Protein AF-H1A9M3-F1 (afdb_monomer)

Foldseek 3Di:
DDDDLLLVLLLVLQVVFKDFDPVCVVVSSVLVVVLVVCVVVVHDRPGIAGDPVPNVDDSVRSNVRSNVRSCVRRVVVVVVVVVVLVVLLVLLVVALVCLLVPDPVVLVPDDPVSNLSSLLSLLVRLQVVLCVVDVDDPLQGKDWDFDDDPPLVPATFTKIWHAPPDDCVSSCVSNDPSVVVLPAWDWDDDPGTIMTTRSSRGNDDPVNPPD

Solvent-accessible surface area (backbone atoms only — not comparable to full-atom values): 12022 Å² total; per-residue (Å²): 133,85,76,50,66,59,51,55,24,36,16,52,32,35,55,74,52,38,44,61,42,83,89,35,66,92,41,33,41,60,49,50,53,52,43,53,51,23,57,76,67,78,41,83,55,86,62,46,40,69,31,84,96,55,54,88,54,51,74,67,57,50,50,54,48,23,55,52,48,13,49,69,54,31,52,59,54,51,49,53,51,50,52,50,52,50,46,53,54,48,49,57,67,73,43,69,87,51,49,70,65,60,54,68,68,66,54,68,71,45,55,71,69,59,44,36,54,46,50,46,46,45,50,48,52,20,36,56,47,52,44,60,78,50,81,60,58,85,83,60,41,59,43,75,42,79,36,65,60,92,93,41,86,87,44,54,8,34,27,36,42,32,22,76,97,60,72,64,62,66,41,38,63,58,30,42,78,61,44,65,76,67,52,81,65,47,79,50,78,75,90,74,31,38,36,40,31,28,87,90,33,58,52,70,59,87,78,77,68,76,123

Radius of gyration: 26.32 Å; Cα contacts (8 Å, |Δi|>4): 245; chains: 1; bounding box: 55×30×75 Å

Sequence (211 aa):
MTTSLKQKAIGLAAAQVLKFNNEYKGTWYDGYLLLLECMQQDREPEHCAIRDDVEFWSWHEVVQFIDKEAENIWKPMENELADTKQLIVHDAASGLDKFCGIDVERFGELDKACQTIVLNKAVVLAVDKVNRDEPESEQTKFHVRSYSGRFMYGRTCLGIDVPPGKDLSAVASCMGNLFKFLGTPRQDQMGKGTIYYWPNIEQCESHDVAL

Secondary structure (DSSP, 8-state):
----HHHHHHHHHHHHHEEE-GGGTT-HHHHHHHHHHHHHTT---TTEEE-TTSTTS-HHHHHHHHHHHHHHHHHHHHHHHHHHHHHHHHHHHS-HHHHTT--HHHHHTS-HHHHHHHHHHHHHHHHHHHHHHS---GGG--EEEEE--TT-TT--EEEEEE-TT--THHHHHHHGGGHHHH-SPEEEE-SSSEEEEETTSPPPPTTS---

Mean predicted aligned error: 13.39 Å

pLDDT: mean 80.73, std 13.91, range [31.08, 95.69]

Structure (mmCIF, N/CA/C/O backbone):
data_AF-H1A9M3-F1
#
_entry.id   AF-H1A9M3-F1
#
loop_
_atom_site.group_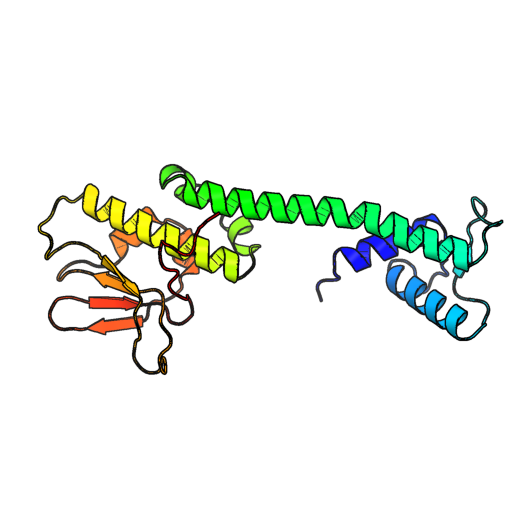PDB
_atom_site.id
_atom_site.type_symbol
_atom_site.label_atom_id
_atom_site.label_alt_id
_atom_site.label_comp_id
_atom_site.label_asym_id
_atom_site.label_entity_id
_atom_site.label_seq_id
_atom_site.pdbx_PDB_ins_code
_atom_site.Cartn_x
_atom_site.Cartn_y
_atom_site.Cartn_z
_atom_site.occupancy
_atom_site.B_iso_or_equiv
_atom_site.auth_seq_id
_atom_site.auth_comp_id
_atom_site.auth_asym_id
_atom_site.auth_atom_id
_atom_site.pdbx_PDB_model_num
ATOM 1 N N . MET A 1 1 ? -2.006 -13.006 12.150 1.00 31.95 1 MET A N 1
ATOM 2 C CA . MET A 1 1 ? -3.219 -12.165 12.170 1.00 31.95 1 MET A CA 1
ATOM 3 C C . MET A 1 1 ? -2.806 -10.801 12.688 1.00 31.95 1 MET A C 1
ATOM 5 O O . MET A 1 1 ? -2.453 -10.688 13.852 1.00 31.95 1 MET A O 1
ATOM 9 N N . THR A 1 2 ? -2.714 -9.803 11.818 1.00 40.25 2 THR A N 1
ATOM 10 C CA . THR A 1 2 ? -2.445 -8.417 12.210 1.00 40.25 2 THR A CA 1
ATOM 11 C C . THR A 1 2 ? -3.728 -7.837 12.802 1.00 40.25 2 THR A C 1
ATOM 13 O O . THR A 1 2 ? -4.671 -7.548 12.073 1.00 40.25 2 THR A O 1
ATOM 16 N N . THR A 1 3 ? -3.798 -7.726 14.130 1.00 58.28 3 THR A N 1
ATOM 17 C CA . THR A 1 3 ? -4.861 -6.978 14.818 1.00 58.28 3 THR A CA 1
ATOM 18 C C . THR A 1 3 ? -4.810 -5.525 14.357 1.00 58.28 3 THR A C 1
ATOM 20 O O . THR A 1 3 ? -3.736 -4.913 14.367 1.00 58.28 3 THR A O 1
ATOM 23 N N . SER A 1 4 ? -5.946 -4.984 13.912 1.00 82.56 4 SER A N 1
ATOM 24 C CA . SER A 1 4 ? -5.996 -3.625 13.371 1.00 82.56 4 SER A CA 1
ATOM 25 C C . SER A 1 4 ? -5.660 -2.601 14.460 1.00 82.56 4 SER A C 1
ATOM 27 O O . SER A 1 4 ? -5.906 -2.827 15.648 1.00 82.56 4 SER A O 1
ATOM 29 N N . LEU A 1 5 ? -5.090 -1.460 14.065 1.00 83.50 5 LEU A N 1
ATOM 30 C CA . LEU A 1 5 ? -4.762 -0.355 14.974 1.00 83.50 5 LEU A CA 1
ATOM 31 C C . LEU A 1 5 ? -5.968 0.041 15.844 1.00 83.50 5 LEU A C 1
ATOM 33 O O . LEU A 1 5 ? -5.839 0.220 17.054 1.00 83.50 5 LEU A O 1
ATOM 37 N N . LYS A 1 6 ? -7.159 0.055 15.234 1.00 88.81 6 LYS A N 1
ATOM 38 C CA . LYS A 1 6 ? -8.438 0.301 15.902 1.00 88.81 6 LYS A CA 1
ATOM 39 C C . LYS A 1 6 ? -8.731 -0.711 17.015 1.00 88.81 6 LYS A C 1
ATOM 41 O O . LYS A 1 6 ? -9.123 -0.307 18.102 1.00 88.81 6 LYS A O 1
ATOM 46 N N . GLN A 1 7 ? -8.510 -2.008 16.787 1.00 90.50 7 GLN A N 1
ATOM 47 C CA . GLN A 1 7 ? -8.737 -3.043 17.810 1.00 90.50 7 GLN A CA 1
ATOM 48 C C . GLN A 1 7 ? -7.822 -2.852 19.023 1.00 90.50 7 GLN A C 1
ATOM 50 O O . GLN A 1 7 ? -8.268 -2.963 20.163 1.00 90.50 7 GLN A O 1
ATOM 55 N N . LYS A 1 8 ? -6.550 -2.512 18.783 1.00 88.69 8 LYS A N 1
ATOM 56 C CA . LYS A 1 8 ? -5.597 -2.220 19.863 1.00 88.69 8 LYS A CA 1
ATOM 57 C C . LYS A 1 8 ? -5.995 -0.970 20.645 1.00 88.69 8 LYS A C 1
ATOM 59 O O . LYS A 1 8 ? -5.954 -1.000 21.870 1.00 88.69 8 LYS A O 1
ATOM 64 N N . ALA A 1 9 ? -6.416 0.091 19.956 1.00 90.19 9 ALA A N 1
ATOM 65 C CA . ALA A 1 9 ? -6.886 1.320 20.590 1.00 90.19 9 ALA A CA 1
ATOM 66 C C . ALA A 1 9 ? -8.130 1.088 21.459 1.00 90.19 9 ALA A C 1
ATOM 68 O O . ALA A 1 9 ? -8.152 1.526 22.604 1.00 90.19 9 ALA A O 1
ATOM 69 N N . ILE A 1 10 ? -9.112 0.325 20.962 1.00 93.94 10 ILE A N 1
ATOM 70 C CA . ILE A 1 10 ? -10.297 -0.066 21.742 1.00 93.94 10 ILE A CA 1
ATOM 71 C C . ILE A 1 10 ? -9.891 -0.882 22.970 1.00 93.94 10 ILE A C 1
ATOM 73 O O . ILE A 1 10 ? -10.331 -0.579 24.072 1.00 93.94 10 ILE A O 1
ATOM 77 N N . GLY A 1 11 ? -9.019 -1.883 22.813 1.00 92.50 11 GLY A N 1
ATOM 78 C CA . GLY A 1 11 ? -8.548 -2.684 23.944 1.00 92.50 11 GLY A CA 1
ATOM 79 C C . GLY A 1 11 ? -7.820 -1.852 25.007 1.00 92.50 11 GLY A C 1
ATOM 80 O O . GLY A 1 11 ? -8.018 -2.075 26.199 1.00 92.50 11 GLY A O 1
ATOM 81 N N . LEU A 1 12 ? -7.009 -0.875 24.592 1.00 90.75 12 LEU A N 1
ATOM 82 C CA . LEU A 1 12 ? -6.326 0.047 25.503 1.00 90.75 12 LEU A CA 1
ATOM 83 C C . LEU A 1 12 ? -7.310 0.969 26.227 1.00 90.75 12 LEU A C 1
ATOM 85 O O . LEU A 1 12 ? -7.220 1.085 27.445 1.00 90.75 12 LEU A O 1
ATOM 89 N N . ALA A 1 13 ? -8.250 1.583 25.506 1.00 93.06 13 ALA A N 1
ATOM 90 C CA . ALA A 1 13 ? -9.279 2.440 26.092 1.00 93.06 13 ALA A CA 1
ATOM 91 C C . ALA A 1 13 ? -10.170 1.655 27.070 1.00 93.06 13 ALA A C 1
ATOM 93 O O . ALA A 1 13 ? -10.400 2.095 28.193 1.00 93.06 13 ALA A O 1
ATOM 94 N N . ALA A 1 14 ? -10.575 0.435 26.705 1.00 93.12 14 ALA A N 1
ATOM 95 C CA . ALA A 1 14 ? -11.315 -0.467 27.582 1.00 93.12 14 ALA A CA 1
ATOM 96 C C . ALA A 1 14 ? -10.539 -0.777 28.869 1.00 93.12 14 ALA A C 1
ATOM 98 O O . ALA A 1 14 ? -11.092 -0.696 29.961 1.00 93.12 14 ALA A O 1
ATOM 99 N N . ALA A 1 15 ? -9.241 -1.070 28.771 1.00 90.81 15 ALA A N 1
ATOM 100 C CA . ALA A 1 15 ? -8.412 -1.366 29.935 1.00 90.81 15 ALA A CA 1
ATOM 101 C C . ALA A 1 15 ? -8.229 -0.179 30.897 1.00 90.81 15 ALA A C 1
ATOM 103 O O . ALA A 1 15 ? -7.852 -0.413 32.049 1.00 90.81 15 ALA A O 1
ATOM 104 N N . GLN A 1 16 ? -8.477 1.062 30.459 1.00 90.44 16 GLN A N 1
ATOM 105 C CA . GLN A 1 16 ? -8.398 2.251 31.315 1.00 90.44 16 GLN A CA 1
ATOM 106 C C . GLN A 1 16 ? -9.564 2.336 32.298 1.00 90.44 16 GLN A C 1
ATOM 108 O O . GLN A 1 16 ? -9.336 2.719 33.438 1.00 90.44 16 GLN A O 1
ATOM 113 N N . VAL A 1 17 ? -10.771 1.944 31.879 1.00 92.50 17 VAL A N 1
ATOM 114 C CA . VAL A 1 17 ? -12.014 2.123 32.656 1.00 92.50 17 VAL A CA 1
ATOM 115 C C . VAL A 1 17 ? -12.650 0.812 33.119 1.00 92.50 17 VAL A C 1
ATOM 117 O O . VAL A 1 17 ? -13.482 0.813 34.023 1.00 92.50 17 VAL A O 1
ATOM 120 N N . LEU A 1 18 ? -12.227 -0.324 32.556 1.00 92.44 18 LEU A N 1
ATOM 121 C CA . LEU A 1 18 ? -12.698 -1.654 32.935 1.00 92.44 18 LEU A CA 1
ATOM 122 C C . LEU A 1 18 ? -11.631 -2.446 33.692 1.00 92.44 18 LEU A C 1
ATOM 124 O O . LEU A 1 18 ? -10.422 -2.368 33.434 1.00 92.44 18 LEU A O 1
ATOM 128 N N . LYS A 1 19 ? -12.108 -3.263 34.625 1.00 92.56 19 LYS A N 1
ATOM 129 C CA . LYS A 1 19 ? -11.362 -4.286 35.347 1.00 92.56 19 LYS A CA 1
ATOM 130 C C . LYS A 1 19 ? -11.851 -5.652 34.884 1.00 92.56 19 LYS A C 1
ATOM 132 O O . LYS A 1 19 ? -12.865 -6.159 35.355 1.00 92.56 19 LYS A O 1
ATOM 137 N N . PHE A 1 20 ? -11.123 -6.233 33.941 1.00 91.25 20 PHE A N 1
ATOM 138 C CA . PHE A 1 20 ? -11.400 -7.571 33.429 1.00 91.25 20 PHE A CA 1
ATOM 139 C C . PHE A 1 20 ? -10.956 -8.664 34.406 1.00 91.25 20 PHE A C 1
ATOM 141 O O . PHE A 1 20 ? -9.990 -8.487 35.157 1.00 91.25 20 PHE A O 1
ATOM 148 N N . ASN A 1 21 ? -11.628 -9.814 34.356 1.00 90.75 21 ASN A N 1
ATOM 149 C CA . ASN A 1 21 ? -11.153 -11.031 35.005 1.00 90.75 21 ASN A CA 1
ATOM 150 C C . ASN A 1 21 ? -9.817 -11.515 34.374 1.00 90.75 21 ASN A C 1
ATOM 152 O O . ASN A 1 21 ? -9.334 -10.985 33.368 1.00 90.75 21 ASN A O 1
ATOM 156 N N . ASN A 1 22 ? -9.195 -12.540 34.963 1.00 86.44 22 ASN A N 1
ATOM 157 C CA . ASN A 1 22 ? -7.901 -13.04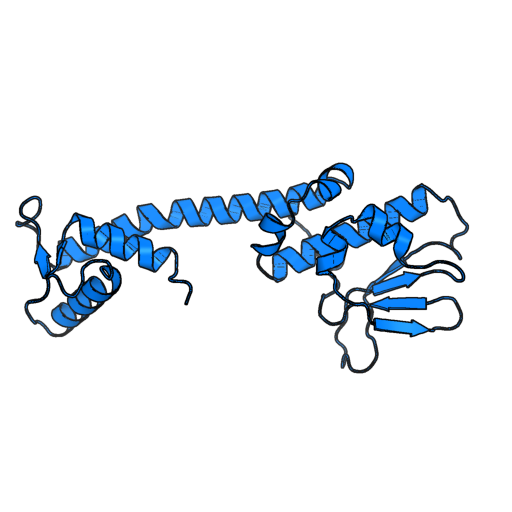3 34.481 1.00 86.44 22 ASN A CA 1
ATOM 158 C C . ASN A 1 22 ? -7.955 -13.667 33.073 1.00 86.44 22 ASN A C 1
ATOM 160 O O . ASN A 1 22 ? -6.909 -13.751 32.432 1.00 86.44 22 ASN A O 1
ATOM 164 N N . GLU A 1 23 ? -9.127 -14.089 32.593 1.00 84.81 23 GLU A N 1
ATOM 165 C CA . GLU A 1 23 ? -9.295 -14.734 31.282 1.00 84.81 23 GLU A CA 1
ATOM 166 C C . GLU A 1 23 ? -9.108 -13.744 30.128 1.00 84.81 23 GLU A C 1
ATOM 168 O O . GLU A 1 23 ? -8.578 -14.112 29.083 1.00 84.81 23 GLU A O 1
ATOM 173 N N . TYR A 1 24 ? -9.458 -12.471 30.342 1.00 82.69 24 TYR A N 1
ATOM 174 C CA . TYR A 1 24 ? -9.341 -11.411 29.331 1.00 82.69 24 TYR A CA 1
ATOM 175 C C . TYR A 1 24 ? -8.079 -10.546 29.487 1.00 82.69 24 TYR A C 1
ATOM 177 O O . TYR A 1 24 ? -7.946 -9.473 28.887 1.00 82.69 24 TYR A O 1
ATOM 185 N N . LYS A 1 25 ? -7.115 -10.982 30.307 1.00 75.62 25 LYS A N 1
ATOM 186 C CA . LYS A 1 25 ? -5.866 -10.245 30.521 1.00 75.62 25 LYS A CA 1
ATOM 187 C C . LYS A 1 25 ? -5.000 -10.286 29.257 1.00 75.62 25 LYS A C 1
ATOM 189 O O . LYS A 1 25 ? -4.450 -11.320 28.902 1.00 75.62 25 LYS A O 1
ATOM 194 N N . GLY A 1 26 ? -4.831 -9.131 28.613 1.00 73.75 26 GLY A N 1
ATOM 195 C CA . GLY A 1 26 ? -4.085 -9.011 27.351 1.00 73.75 26 GLY A CA 1
ATOM 196 C C . GLY A 1 26 ? -4.935 -9.246 26.096 1.00 73.75 26 GLY A C 1
ATOM 197 O O . GLY A 1 26 ? -4.440 -9.048 24.990 1.00 73.75 26 GLY A O 1
ATOM 198 N N . THR A 1 27 ? -6.216 -9.581 26.263 1.00 87.25 27 THR A N 1
ATOM 199 C CA . THR A 1 27 ? -7.239 -9.721 25.210 1.00 87.25 27 THR A CA 1
ATOM 200 C C . THR A 1 27 ? -8.412 -8.770 25.483 1.00 87.25 27 THR A C 1
ATOM 202 O O . THR A 1 27 ? -9.584 -9.101 25.332 1.00 87.25 27 THR A O 1
ATOM 205 N N . TRP A 1 28 ? -8.094 -7.537 25.893 1.00 92.00 28 TRP A N 1
ATOM 206 C CA . TRP A 1 28 ? -9.075 -6.537 26.336 1.00 92.00 28 TRP A CA 1
ATOM 207 C C . TRP A 1 28 ? -10.096 -6.141 25.265 1.00 92.00 28 TRP A C 1
ATOM 209 O O . TRP A 1 28 ? -11.224 -5.795 25.597 1.00 92.00 28 TRP A O 1
ATOM 219 N N . TYR A 1 29 ? -9.723 -6.217 23.984 1.00 92.69 29 TYR A N 1
ATOM 220 C CA . TYR A 1 29 ? -10.664 -6.007 22.883 1.00 92.69 29 TYR A CA 1
ATOM 221 C C . TYR A 1 29 ? -11.768 -7.073 22.865 1.00 92.69 29 TYR A C 1
ATOM 223 O O . TYR A 1 29 ? -12.939 -6.737 22.714 1.00 92.69 29 TYR A O 1
ATOM 231 N N . ASP A 1 30 ? -11.416 -8.340 23.085 1.00 92.00 30 ASP A N 1
ATOM 232 C CA . ASP A 1 30 ? -12.384 -9.441 23.105 1.00 92.00 30 ASP A CA 1
ATOM 233 C C . ASP A 1 30 ? -13.309 -9.324 24.325 1.00 92.00 30 ASP A C 1
ATOM 235 O O . ASP A 1 30 ? -14.517 -9.527 24.219 1.00 92.00 30 ASP A O 1
ATOM 239 N N . GLY A 1 31 ? -12.761 -8.898 25.470 1.00 92.38 31 GLY A N 1
ATOM 240 C CA . GLY A 1 31 ? -13.554 -8.588 26.661 1.00 92.38 31 GLY A CA 1
ATOM 241 C C . GLY A 1 31 ? -14.530 -7.426 26.440 1.00 92.38 31 GLY A C 1
ATOM 242 O O . GLY A 1 31 ? -15.667 -7.476 26.911 1.00 92.38 31 GLY A O 1
ATOM 243 N N . TYR A 1 32 ? -14.120 -6.398 25.691 1.00 94.38 32 TYR A N 1
ATOM 244 C CA . TYR A 1 32 ? -14.999 -5.297 25.294 1.00 94.38 32 TYR A CA 1
ATOM 245 C C . TYR A 1 32 ? -16.119 -5.754 24.347 1.00 94.38 32 TYR A C 1
ATOM 247 O O . TYR A 1 32 ? -17.268 -5.360 24.526 1.00 94.38 32 TYR A O 1
ATOM 255 N N . LEU A 1 33 ? -15.827 -6.625 23.376 1.00 94.62 33 LEU A N 1
ATOM 256 C CA . LEU A 1 33 ? -16.865 -7.186 22.503 1.00 94.62 33 LEU A CA 1
ATOM 257 C C . LEU A 1 33 ? -17.912 -7.977 23.292 1.00 94.62 33 LEU A C 1
ATOM 259 O O . LEU A 1 33 ? -19.105 -7.819 23.041 1.00 94.62 33 LEU A O 1
ATOM 263 N N . LEU A 1 34 ? -17.477 -8.773 24.271 1.00 94.25 34 LEU A N 1
ATOM 264 C CA . LEU A 1 34 ? -18.402 -9.508 25.129 1.00 94.25 34 LEU A CA 1
ATOM 265 C C . LEU A 1 34 ? -19.238 -8.567 26.011 1.00 94.25 34 LEU A C 1
ATOM 267 O O . LEU A 1 34 ? -20.414 -8.831 26.234 1.00 94.25 34 LEU A O 1
ATOM 271 N N . LEU A 1 35 ? -18.679 -7.437 26.463 1.00 94.50 35 LEU A N 1
ATOM 272 C CA . LEU A 1 35 ? -19.454 -6.402 27.159 1.00 94.50 35 LEU A CA 1
ATOM 273 C C . LEU A 1 35 ? -20.583 -5.860 26.268 1.00 94.50 35 LEU A C 1
ATOM 275 O O . LEU A 1 35 ? -21.726 -5.776 26.716 1.00 94.50 35 LEU A O 1
ATOM 279 N N . LEU A 1 36 ? -20.284 -5.528 25.008 1.00 94.94 36 LEU A N 1
ATOM 280 C CA . LEU A 1 36 ? -21.299 -5.064 24.058 1.00 94.94 36 LEU A CA 1
ATOM 281 C C . LEU A 1 36 ? -22.388 -6.120 23.830 1.00 94.94 36 LEU A C 1
ATOM 283 O O . LEU A 1 36 ? -23.565 -5.774 23.758 1.00 94.94 36 LEU A O 1
ATOM 287 N N . GLU A 1 37 ? -22.013 -7.398 23.748 1.00 95.69 37 GLU A N 1
ATOM 288 C CA . GLU A 1 37 ? -22.967 -8.502 23.627 1.00 95.69 37 GLU A CA 1
ATOM 289 C C . GLU A 1 37 ? -23.872 -8.617 24.865 1.00 95.69 37 GLU A C 1
ATOM 291 O O . GLU A 1 37 ? -25.091 -8.718 24.720 1.00 95.69 37 GLU A O 1
ATOM 296 N N . CYS A 1 38 ? -23.308 -8.543 26.076 1.00 93.69 38 CYS A N 1
ATOM 297 C CA . CYS A 1 38 ? -24.078 -8.533 27.322 1.00 93.69 38 CYS A CA 1
ATOM 298 C C . CYS A 1 38 ? -25.092 -7.382 27.343 1.00 93.69 38 CYS A C 1
ATOM 300 O O . CYS A 1 38 ? -26.269 -7.611 27.616 1.00 93.69 38 CYS A O 1
ATOM 302 N N . MET A 1 39 ? -24.663 -6.171 26.976 1.00 93.19 39 MET A N 1
ATOM 303 C CA . MET A 1 39 ? -25.536 -4.995 26.919 1.00 93.19 39 MET A CA 1
ATOM 304 C C . MET A 1 39 ? -26.650 -5.133 25.877 1.00 93.19 39 MET A C 1
ATOM 306 O O . MET A 1 39 ? -27.783 -4.759 26.150 1.00 93.19 39 MET A O 1
ATOM 310 N N . GLN A 1 40 ? -26.362 -5.698 24.701 1.00 93.50 40 GLN A N 1
ATOM 311 C CA . GLN A 1 40 ? -27.385 -5.967 23.681 1.00 93.50 40 GLN A CA 1
ATOM 312 C C . GLN A 1 40 ? -28.436 -6.984 24.143 1.00 93.50 40 GLN A C 1
ATOM 314 O O . GLN A 1 40 ? -29.558 -6.977 23.641 1.00 93.50 40 GLN A O 1
ATOM 319 N N . GLN A 1 41 ? -28.067 -7.874 25.065 1.00 94.44 41 GLN A N 1
ATOM 320 C CA . GLN A 1 41 ? -28.940 -8.907 25.623 1.00 94.44 41 GLN A CA 1
ATOM 321 C C . GLN A 1 41 ? -29.594 -8.492 26.954 1.00 94.44 41 GLN A C 1
ATOM 323 O O . GLN A 1 41 ? -30.213 -9.344 27.593 1.00 94.44 41 GLN A O 1
ATOM 328 N N . ASP A 1 42 ? -29.442 -7.232 27.385 1.00 91.12 42 ASP A N 1
ATOM 329 C CA . ASP A 1 42 ? -29.871 -6.726 28.699 1.00 91.12 42 ASP A CA 1
ATOM 330 C C . ASP A 1 42 ? -29.357 -7.587 29.875 1.00 91.12 42 ASP A C 1
ATOM 332 O O . ASP A 1 42 ? -30.049 -7.812 30.872 1.00 91.12 42 ASP A O 1
ATOM 336 N N . ARG A 1 43 ? -28.128 -8.107 29.754 1.00 92.06 43 ARG A N 1
ATOM 337 C CA . ARG A 1 43 ? -27.449 -8.903 30.785 1.00 92.06 43 ARG A CA 1
ATOM 338 C C . ARG A 1 43 ? -26.339 -8.109 31.449 1.00 92.06 43 ARG A C 1
ATOM 340 O O . ARG A 1 43 ? -25.618 -7.352 30.800 1.00 92.06 43 ARG A O 1
ATOM 347 N N . GLU A 1 44 ? -26.163 -8.345 32.742 1.00 88.69 44 GLU A N 1
ATOM 348 C CA . GLU A 1 44 ? -25.042 -7.789 33.489 1.00 88.69 44 GLU A CA 1
ATOM 349 C C . GLU A 1 44 ? -23.741 -8.530 33.119 1.00 88.69 44 GLU A C 1
ATOM 351 O O . GLU A 1 44 ? -23.732 -9.764 33.071 1.00 88.69 44 GLU A O 1
ATOM 356 N N . PRO A 1 45 ? -22.651 -7.814 32.794 1.00 90.31 45 PRO A N 1
ATOM 357 C CA . PRO A 1 45 ? -21.399 -8.433 32.373 1.00 90.31 45 PRO A CA 1
ATOM 358 C C . PRO A 1 45 ? -20.618 -8.975 33.580 1.00 90.31 45 PRO A C 1
ATOM 360 O O . PRO A 1 45 ? -20.074 -8.221 34.378 1.00 90.31 45 PRO A O 1
ATOM 363 N N . GLU A 1 46 ? -20.511 -10.298 33.704 1.00 91.38 46 GLU A N 1
ATOM 364 C CA . GLU A 1 46 ? -19.793 -10.948 34.817 1.00 91.38 46 GLU A CA 1
ATOM 365 C C . GLU A 1 46 ? -18.263 -10.958 34.632 1.00 91.38 46 GLU A C 1
ATOM 367 O O . GLU A 1 46 ? -17.497 -11.117 35.585 1.00 91.38 46 GLU A O 1
ATOM 372 N N . HIS A 1 47 ? -17.788 -10.802 33.393 1.00 91.31 47 HIS A N 1
ATOM 373 C CA . HIS A 1 47 ? -16.371 -10.904 33.026 1.00 91.31 47 HIS A CA 1
ATOM 374 C C . HIS A 1 47 ? -15.579 -9.607 33.234 1.00 91.31 47 HIS A C 1
ATOM 376 O O . HIS A 1 47 ? -14.344 -9.617 33.146 1.00 91.31 47 HIS A O 1
ATOM 382 N N . CYS A 1 48 ? -16.258 -8.493 33.508 1.00 91.88 48 CYS A N 1
ATOM 383 C CA . CYS A 1 48 ? -15.628 -7.209 33.781 1.00 91.88 48 CYS A CA 1
ATOM 384 C C . CYS A 1 48 ? -16.436 -6.363 34.764 1.00 91.88 48 CYS A C 1
ATOM 386 O O . CYS A 1 48 ? -17.658 -6.395 34.766 1.00 91.88 48 CYS A O 1
ATOM 388 N N . ALA A 1 49 ? -15.738 -5.537 35.536 1.00 92.06 49 ALA A N 1
ATOM 389 C CA . ALA A 1 49 ? -16.338 -4.498 36.364 1.00 92.06 49 ALA A CA 1
ATOM 390 C C . ALA A 1 49 ? -15.860 -3.114 35.914 1.00 92.06 49 ALA A C 1
ATOM 392 O O . ALA A 1 49 ? -14.747 -2.978 35.396 1.00 92.06 49 ALA A O 1
ATOM 393 N N . ILE A 1 50 ? -16.679 -2.089 36.138 1.00 91.62 50 ILE A N 1
ATOM 394 C CA . ILE A 1 50 ? -16.241 -0.694 36.040 1.00 91.62 50 ILE A CA 1
ATOM 395 C C . ILE A 1 50 ? -15.233 -0.450 37.166 1.00 91.62 50 ILE A C 1
ATOM 397 O O . ILE A 1 50 ? -15.408 -0.948 38.278 1.00 91.62 50 ILE A O 1
ATOM 401 N N . ARG A 1 51 ? -14.131 0.239 36.873 1.00 89.94 51 ARG A N 1
ATOM 402 C CA . ARG A 1 51 ? -13.124 0.543 37.894 1.00 89.94 51 ARG A CA 1
ATOM 403 C C . ARG A 1 51 ? -13.618 1.617 38.864 1.00 89.94 51 ARG A C 1
ATOM 405 O O . ARG A 1 51 ? -14.364 2.511 38.480 1.00 89.94 51 ARG A O 1
ATOM 412 N N . ASP A 1 52 ? -13.130 1.540 40.099 1.00 83.12 52 ASP A N 1
ATOM 413 C CA . ASP A 1 52 ? -13.519 2.388 41.234 1.00 83.12 52 ASP A CA 1
ATOM 414 C C . ASP A 1 52 ? -13.406 3.904 40.948 1.00 83.12 52 ASP A C 1
ATOM 416 O O . ASP A 1 52 ? -14.147 4.712 41.501 1.00 83.12 52 ASP A O 1
ATOM 420 N N . ASP A 1 53 ? -12.493 4.316 40.062 1.00 80.88 53 ASP A N 1
ATOM 421 C CA . ASP A 1 53 ? -12.291 5.711 39.652 1.00 80.88 53 ASP A CA 1
ATOM 422 C C . ASP A 1 53 ? -13.432 6.281 38.793 1.00 80.88 53 ASP A C 1
ATOM 424 O O . ASP A 1 53 ? -13.593 7.501 38.716 1.00 80.88 53 ASP A O 1
ATOM 428 N N . VAL A 1 54 ? -14.247 5.414 38.191 1.00 81.81 54 VAL A N 1
ATOM 429 C CA . VAL A 1 54 ? -15.392 5.765 37.337 1.00 81.81 54 VAL A CA 1
ATOM 430 C C . VAL A 1 54 ? -16.643 4.934 37.659 1.00 81.81 54 VAL A C 1
ATOM 432 O O . VAL A 1 54 ? -17.562 4.857 36.850 1.00 81.81 54 VAL A O 1
ATOM 435 N N . GLU A 1 55 ? -16.721 4.345 38.855 1.00 77.31 55 GLU A N 1
ATOM 436 C CA . GLU A 1 55 ? -17.772 3.395 39.277 1.00 77.31 55 GLU A CA 1
ATOM 437 C C . GLU A 1 55 ? -19.205 3.950 39.171 1.00 77.31 55 GLU A C 1
ATOM 439 O O . GLU A 1 55 ? -20.163 3.199 39.016 1.00 77.31 55 GLU A O 1
ATOM 444 N N . PHE A 1 56 ? -19.364 5.275 39.207 1.00 83.62 56 PHE A N 1
ATOM 445 C CA . PHE A 1 56 ? -20.665 5.941 39.084 1.00 83.62 56 PHE A CA 1
ATOM 446 C C . PHE A 1 56 ? -21.208 5.993 37.651 1.00 83.62 56 PHE A C 1
ATOM 448 O O . PHE A 1 56 ? -22.335 6.449 37.451 1.00 83.62 56 PHE A O 1
ATOM 455 N N . TRP A 1 57 ? -20.417 5.595 36.653 1.00 88.31 57 TRP A N 1
ATOM 456 C CA . TRP A 1 57 ? -20.844 5.590 35.259 1.00 88.31 57 TRP A CA 1
ATOM 457 C C . TRP A 1 57 ? -21.738 4.391 34.963 1.00 88.31 57 TRP 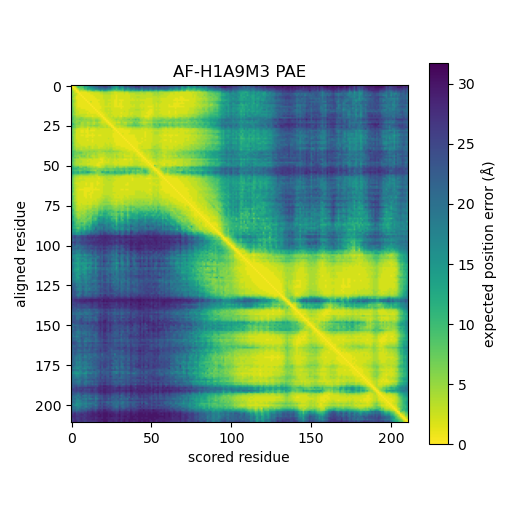A C 1
ATOM 459 O O . TRP A 1 57 ? -21.513 3.274 35.419 1.00 88.31 57 TRP A O 1
ATOM 469 N N . SER A 1 58 ? -22.747 4.61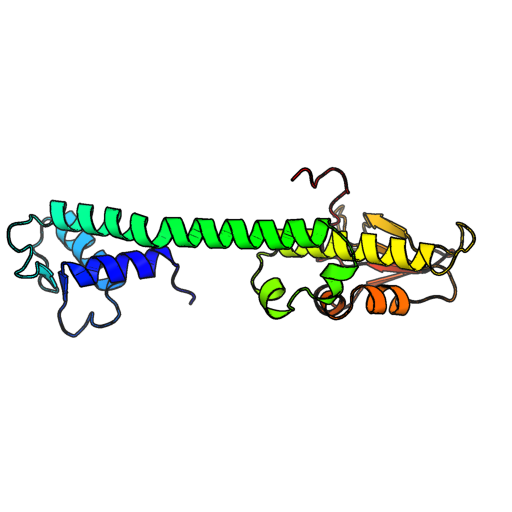3 34.131 1.00 91.62 58 SER A N 1
ATOM 470 C CA . SER A 1 58 ? -23.499 3.531 33.510 1.00 91.62 58 SER A CA 1
ATOM 471 C C . SER A 1 58 ? -22.648 2.800 32.467 1.00 91.62 58 SER A C 1
ATOM 473 O O . SER A 1 58 ? -21.741 3.370 31.857 1.00 91.62 58 SER A O 1
ATOM 475 N N . TRP A 1 59 ? -23.003 1.548 32.167 1.00 92.69 59 TRP A N 1
ATOM 476 C CA . TRP A 1 59 ? -22.366 0.785 31.0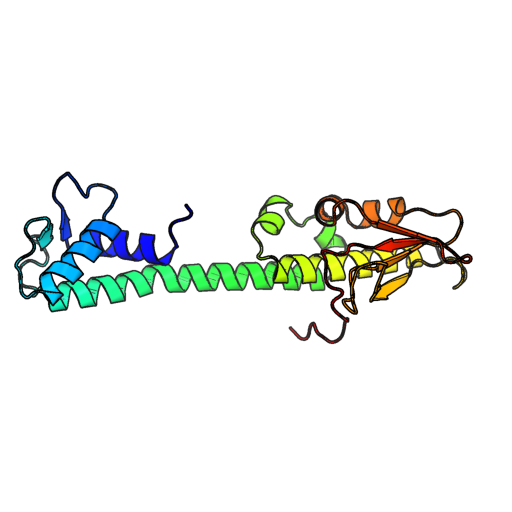85 1.00 92.69 59 TRP A CA 1
ATOM 477 C C . TRP A 1 59 ? -22.400 1.513 29.733 1.00 92.69 59 TRP A C 1
ATOM 479 O O . TRP A 1 59 ? -21.451 1.433 28.957 1.00 92.69 59 TRP A O 1
ATOM 489 N N . HIS A 1 60 ? -23.459 2.284 29.474 1.00 92.88 60 HIS A N 1
ATOM 490 C CA . HIS A 1 60 ? -23.575 3.106 28.271 1.00 92.88 60 HIS A CA 1
ATOM 491 C C . HIS A 1 60 ? -22.553 4.249 28.245 1.00 92.88 60 HIS A C 1
ATOM 493 O O . HIS A 1 60 ? -21.923 4.471 27.214 1.00 92.88 60 HIS A O 1
ATOM 499 N N . GLU A 1 61 ? -22.354 4.946 29.366 1.00 93.25 61 GLU A N 1
ATOM 500 C CA . GLU A 1 61 ? -21.342 6.006 29.481 1.00 93.25 61 GLU A CA 1
ATOM 501 C C . GLU A 1 61 ? -19.924 5.443 29.338 1.00 93.25 61 GLU A C 1
ATOM 503 O O . GLU A 1 61 ? -19.096 6.031 28.643 1.00 93.25 61 GLU A O 1
ATOM 508 N N . VAL A 1 62 ? -19.665 4.264 29.912 1.00 93.38 62 VAL A N 1
ATOM 509 C CA . VAL A 1 62 ? -18.385 3.558 29.763 1.00 93.38 62 VAL A CA 1
ATOM 510 C C . VAL A 1 62 ? -18.106 3.210 28.302 1.00 93.38 62 VAL A C 1
ATOM 512 O O . VAL A 1 62 ? -17.022 3.502 27.805 1.00 93.38 62 VAL A O 1
ATOM 515 N N . VAL A 1 63 ? -19.074 2.631 27.587 1.00 94.06 63 VAL A N 1
ATOM 516 C CA . VAL A 1 63 ? -18.926 2.301 26.159 1.00 94.06 63 VAL A CA 1
ATOM 517 C C . VAL A 1 63 ? -18.681 3.554 25.319 1.00 94.06 63 VAL A C 1
ATOM 519 O O . VAL A 1 63 ? -17.746 3.583 24.522 1.00 94.06 63 VAL A O 1
ATOM 522 N N . GLN A 1 64 ? -19.456 4.620 25.541 1.00 94.19 64 GLN A N 1
ATOM 523 C CA . GLN A 1 64 ? -19.266 5.890 24.832 1.00 94.19 64 GLN A CA 1
ATOM 524 C C . GLN A 1 64 ? -17.876 6.486 25.071 1.00 94.19 64 GLN A C 1
ATOM 526 O O . GLN A 1 64 ? -17.259 7.005 24.139 1.00 94.19 64 GLN A O 1
ATOM 531 N N . PHE A 1 65 ? -17.374 6.407 26.305 1.00 94.31 65 PHE A N 1
ATOM 532 C CA . PHE A 1 65 ? -16.019 6.830 26.631 1.00 94.31 65 PHE A CA 1
ATOM 533 C C . PHE A 1 65 ? -14.976 5.977 25.906 1.00 94.31 65 PHE A C 1
ATOM 535 O O . PHE A 1 65 ? -14.088 6.535 25.267 1.00 94.31 65 PHE A O 1
ATOM 542 N N . ILE A 1 66 ? -15.096 4.645 25.956 1.00 94.88 66 ILE A N 1
ATOM 543 C CA . ILE A 1 66 ? -14.155 3.724 25.304 1.00 94.88 66 ILE A CA 1
ATOM 544 C C . ILE A 1 66 ? -14.089 3.992 23.803 1.00 94.88 66 ILE A C 1
ATOM 546 O O . ILE A 1 66 ? -12.993 4.107 23.259 1.00 94.88 66 ILE A O 1
ATOM 550 N N . ASP A 1 67 ? -15.237 4.122 23.136 1.00 92.75 67 ASP A N 1
ATOM 551 C CA . ASP A 1 67 ? -15.285 4.388 21.698 1.00 92.75 67 ASP A CA 1
ATOM 552 C C . ASP A 1 67 ? -14.630 5.735 21.361 1.00 92.75 67 ASP A C 1
ATOM 554 O O . ASP A 1 67 ? -13.809 5.815 20.442 1.00 92.75 67 ASP A O 1
ATOM 558 N N . LYS A 1 68 ? -14.930 6.784 22.136 1.00 93.62 68 LYS A N 1
ATOM 559 C CA . LYS A 1 68 ? -14.355 8.120 21.939 1.00 93.62 68 LYS A CA 1
ATOM 560 C C . LYS A 1 68 ? -12.846 8.148 22.185 1.00 93.62 68 LYS A C 1
ATOM 562 O O . LYS A 1 68 ? -12.103 8.696 21.374 1.00 93.62 68 LYS A O 1
ATOM 567 N N . GLU A 1 69 ? -12.376 7.551 23.274 1.00 93.19 69 GLU A N 1
ATOM 568 C CA . GLU A 1 69 ? -10.947 7.491 23.584 1.00 93.19 69 GLU A CA 1
ATOM 569 C C . GLU A 1 69 ? -10.189 6.614 22.596 1.00 93.19 69 GLU A C 1
ATOM 571 O O . GLU A 1 69 ? -9.090 6.970 22.174 1.00 93.19 69 GLU A O 1
ATOM 576 N N . ALA A 1 70 ? -10.787 5.512 22.141 1.00 91.94 70 ALA A N 1
ATOM 577 C CA . ALA A 1 70 ? -10.206 4.722 21.072 1.00 91.94 70 ALA A CA 1
ATOM 578 C C . ALA A 1 70 ? -9.990 5.591 19.828 1.00 91.94 70 ALA A C 1
ATOM 580 O O . ALA A 1 70 ? -8.885 5.595 19.287 1.00 91.94 70 ALA A O 1
ATOM 581 N N . GLU A 1 71 ? -10.994 6.363 19.397 1.00 91.19 71 GLU A N 1
ATOM 582 C CA . GLU A 1 71 ? -10.848 7.312 18.287 1.00 91.19 71 GLU A CA 1
ATOM 583 C C . GLU A 1 71 ? -9.736 8.340 18.499 1.00 91.19 71 GLU A C 1
ATOM 585 O O . GLU A 1 71 ? -8.969 8.586 17.565 1.00 91.19 71 GLU A O 1
ATOM 590 N N . ASN A 1 72 ? -9.608 8.887 19.708 1.00 90.56 72 ASN A N 1
ATOM 591 C CA . ASN A 1 72 ? -8.531 9.816 20.058 1.00 90.56 72 ASN A CA 1
ATOM 592 C C . ASN A 1 72 ? -7.141 9.170 19.955 1.00 90.56 72 ASN A C 1
ATOM 594 O O . ASN A 1 72 ? -6.170 9.862 19.665 1.00 90.56 72 ASN A O 1
ATOM 598 N N . ILE A 1 73 ? -7.037 7.853 20.155 1.00 86.75 73 ILE A N 1
ATOM 599 C CA . ILE A 1 73 ? -5.780 7.105 20.047 1.00 86.75 73 ILE A CA 1
ATOM 600 C C . ILE A 1 73 ? -5.461 6.753 18.588 1.00 86.75 73 ILE A C 1
ATOM 602 O O . ILE A 1 73 ? -4.350 7.005 18.124 1.00 86.75 73 ILE A O 1
ATOM 606 N N . TRP A 1 74 ? -6.394 6.134 17.852 1.00 85.56 74 TRP A N 1
ATOM 607 C CA . TRP A 1 74 ? -6.059 5.555 16.542 1.00 85.56 74 TRP A CA 1
ATOM 608 C C . TRP A 1 74 ? -6.113 6.555 15.384 1.00 85.56 74 TRP A C 1
ATOM 610 O O . TRP A 1 74 ? -5.339 6.388 14.443 1.00 85.56 74 TRP A O 1
ATOM 620 N N . LYS A 1 75 ? -6.972 7.587 15.425 1.00 85.75 75 LYS A N 1
ATOM 621 C CA . LYS A 1 75 ? -7.088 8.554 14.314 1.00 85.75 75 LYS A CA 1
ATOM 622 C C . LYS A 1 75 ? -5.799 9.357 14.083 1.00 85.75 75 LYS A C 1
ATOM 624 O O . LYS A 1 75 ? -5.391 9.458 12.929 1.00 85.75 75 LYS A O 1
ATOM 629 N N . PRO A 1 76 ? -5.112 9.892 15.116 1.00 83.94 76 PRO A N 1
ATOM 630 C CA . PRO A 1 76 ? -3.848 10.598 14.903 1.00 83.94 76 PRO A CA 1
ATOM 631 C C . PRO A 1 76 ? -2.779 9.696 14.282 1.00 83.94 76 PRO A C 1
ATOM 633 O O . PRO A 1 76 ? -2.117 10.094 13.334 1.00 83.94 76 PRO A O 1
ATOM 636 N N . MET A 1 77 ? -2.671 8.455 14.758 1.00 78.00 77 MET A N 1
ATOM 637 C CA . MET A 1 77 ? -1.715 7.478 14.233 1.00 78.00 77 MET A CA 1
ATOM 638 C C . MET A 1 77 ? -2.022 7.067 12.783 1.00 78.00 77 MET A C 1
ATOM 640 O O . MET A 1 77 ? -1.102 6.833 12.003 1.00 78.00 77 MET A O 1
ATOM 644 N N . GLU A 1 78 ? -3.300 6.970 12.403 1.00 78.81 78 GLU A N 1
ATOM 645 C CA . GLU A 1 78 ? -3.691 6.722 11.011 1.00 78.81 78 GLU A CA 1
ATOM 646 C C . GLU A 1 78 ? -3.324 7.906 10.107 1.00 78.81 78 GLU A C 1
ATOM 648 O O . GLU A 1 78 ? -2.774 7.693 9.026 1.00 78.81 78 GLU A O 1
ATOM 653 N N . ASN A 1 79 ? -3.556 9.137 10.571 1.00 76.12 79 ASN A N 1
ATOM 654 C CA . ASN A 1 79 ? -3.176 10.347 9.845 1.00 76.12 79 ASN A CA 1
ATOM 655 C C . ASN A 1 79 ? -1.655 10.453 9.686 1.00 76.12 79 ASN A C 1
ATOM 657 O O . ASN A 1 79 ? -1.181 10.646 8.575 1.00 76.12 79 ASN A O 1
ATOM 661 N N . GLU A 1 80 ? -0.874 10.236 10.747 1.00 72.75 80 GLU A N 1
ATOM 662 C CA . GLU A 1 80 ? 0.594 10.238 10.670 1.00 72.75 80 GLU A CA 1
ATOM 663 C C . GLU A 1 80 ? 1.125 9.165 9.710 1.00 72.75 80 GLU A C 1
ATOM 665 O O . GLU A 1 80 ? 2.083 9.397 8.964 1.00 72.75 80 GLU A O 1
ATOM 670 N N . LEU A 1 81 ? 0.499 7.983 9.695 1.00 72.75 81 LEU A N 1
ATOM 671 C CA . LEU A 1 81 ? 0.836 6.927 8.746 1.00 72.75 81 LEU A CA 1
ATOM 672 C C . LEU A 1 81 ? 0.499 7.348 7.309 1.00 72.75 81 LEU A C 1
ATOM 674 O O . LEU A 1 81 ? 1.296 7.102 6.403 1.00 72.75 81 LEU A O 1
ATOM 678 N N . ALA A 1 82 ? -0.652 7.985 7.090 1.00 70.94 82 ALA A N 1
ATOM 679 C CA . ALA A 1 82 ? -1.049 8.510 5.788 1.00 70.94 82 ALA A CA 1
ATOM 680 C C . ALA A 1 82 ? -0.103 9.626 5.309 1.00 70.94 82 ALA A C 1
ATOM 682 O O . ALA A 1 82 ? 0.372 9.568 4.174 1.00 70.94 82 ALA A O 1
ATOM 683 N N . ASP A 1 83 ? 0.254 10.566 6.182 1.00 71.12 83 ASP A N 1
ATOM 684 C CA . ASP A 1 83 ? 1.194 11.654 5.904 1.00 71.12 83 ASP A CA 1
ATOM 685 C C . ASP A 1 83 ? 2.588 11.108 5.584 1.00 71.12 83 ASP A C 1
ATOM 687 O O . ASP A 1 83 ? 3.226 11.525 4.618 1.00 71.12 83 ASP A O 1
ATOM 691 N N . THR A 1 84 ? 3.049 10.101 6.332 1.00 66.00 84 THR A N 1
ATOM 692 C CA . THR A 1 84 ? 4.325 9.421 6.065 1.00 66.00 84 THR A CA 1
ATOM 693 C C . THR A 1 84 ? 4.309 8.727 4.703 1.00 66.00 84 THR A C 1
ATOM 695 O O . THR A 1 84 ? 5.279 8.822 3.949 1.00 66.00 84 THR A O 1
ATOM 698 N N . LYS A 1 85 ? 3.208 8.052 4.346 1.00 66.94 85 LYS A N 1
ATOM 699 C CA . LYS A 1 85 ? 3.046 7.444 3.017 1.00 66.94 85 LYS A CA 1
ATOM 700 C C . LYS A 1 85 ? 3.076 8.498 1.912 1.00 66.94 85 LYS A C 1
ATOM 702 O O . LYS A 1 85 ? 3.774 8.306 0.918 1.00 66.94 85 LYS A O 1
ATOM 707 N N . GLN A 1 86 ? 2.365 9.613 2.088 1.00 66.38 86 GLN A N 1
ATOM 708 C CA . GLN A 1 86 ? 2.368 10.721 1.132 1.00 66.38 86 GLN A CA 1
ATOM 709 C C . GLN A 1 86 ? 3.756 11.347 0.991 1.00 66.38 86 GLN A C 1
ATOM 711 O O . GLN A 1 86 ? 4.195 11.584 -0.131 1.00 66.38 86 GLN A O 1
ATOM 716 N N . LEU A 1 87 ? 4.481 11.537 2.095 1.00 66.56 87 LEU A N 1
ATOM 717 C CA . LEU A 1 87 ? 5.865 12.007 2.093 1.00 66.56 87 LEU A CA 1
ATOM 718 C C . LEU A 1 87 ? 6.778 11.071 1.301 1.00 66.56 87 LEU A C 1
ATOM 720 O O . LEU A 1 87 ? 7.538 11.552 0.471 1.00 66.56 87 LEU A O 1
ATOM 724 N N . ILE A 1 88 ? 6.668 9.750 1.475 1.00 64.56 88 ILE A N 1
ATOM 725 C CA . ILE A 1 88 ? 7.463 8.779 0.703 1.00 64.56 88 ILE A CA 1
ATOM 726 C C . ILE A 1 88 ? 7.135 8.866 -0.796 1.00 64.56 88 ILE A C 1
ATOM 728 O O . ILE A 1 88 ? 8.041 8.869 -1.631 1.00 64.56 88 ILE A O 1
ATOM 732 N N . VAL A 1 89 ? 5.853 8.980 -1.155 1.00 62.06 89 VAL A N 1
ATOM 733 C CA . VAL A 1 89 ? 5.419 9.131 -2.556 1.00 62.06 89 VAL A CA 1
ATOM 734 C C . VAL A 1 89 ? 5.880 10.469 -3.152 1.00 62.06 89 VAL A C 1
ATOM 736 O O . VAL A 1 89 ? 6.271 10.522 -4.321 1.00 62.06 89 VAL A O 1
ATOM 739 N N . HIS A 1 90 ? 5.857 11.546 -2.368 1.00 63.00 90 HIS A N 1
ATOM 740 C CA . HIS A 1 90 ? 6.312 12.873 -2.774 1.00 63.00 90 HIS A CA 1
ATOM 741 C C . HIS A 1 90 ? 7.841 12.950 -2.880 1.00 63.00 90 HIS A C 1
ATOM 743 O O . HIS A 1 90 ? 8.366 13.497 -3.848 1.00 63.00 90 HIS A O 1
ATOM 749 N N . ASP A 1 91 ? 8.584 12.359 -1.946 1.00 62.00 91 ASP A N 1
ATOM 750 C CA . ASP A 1 91 ? 10.042 12.282 -2.031 1.00 62.00 91 ASP A CA 1
ATOM 751 C C . ASP A 1 91 ? 10.471 11.461 -3.248 1.00 62.00 91 ASP A C 1
ATOM 753 O O . ASP A 1 91 ? 11.347 11.911 -3.991 1.00 62.00 91 ASP A O 1
ATOM 757 N N . ALA A 1 92 ? 9.765 10.362 -3.541 1.00 57.34 92 ALA A N 1
ATOM 758 C CA . ALA A 1 92 ? 9.876 9.650 -4.811 1.00 57.34 92 ALA A CA 1
ATOM 759 C C . ALA A 1 92 ? 9.469 10.520 -6.026 1.00 57.34 92 ALA A C 1
ATOM 761 O O . ALA A 1 92 ? 9.920 10.305 -7.140 1.00 57.34 92 ALA A O 1
ATOM 762 N N . ALA A 1 93 ? 8.646 11.555 -5.888 1.00 55.84 93 ALA A N 1
ATOM 763 C CA . ALA A 1 93 ? 8.394 12.477 -7.000 1.00 55.84 93 ALA A CA 1
ATOM 764 C C . ALA A 1 93 ? 9.549 13.477 -7.224 1.00 55.84 93 ALA A C 1
ATOM 766 O O . ALA A 1 93 ? 9.704 13.983 -8.332 1.00 55.84 93 ALA A O 1
ATOM 767 N N . SER A 1 94 ? 10.357 13.762 -6.195 1.00 54.62 94 SER A N 1
ATOM 768 C CA . SER A 1 94 ? 11.262 14.924 -6.165 1.00 54.62 94 SER A CA 1
ATOM 769 C C . SER A 1 94 ? 12.688 14.708 -6.711 1.00 54.62 94 SER A C 1
ATOM 771 O O . SER A 1 94 ? 13.452 15.670 -6.767 1.00 54.62 94 SER A O 1
ATOM 773 N N . GLY A 1 95 ? 13.049 13.500 -7.170 1.00 53.56 95 GLY A N 1
ATOM 774 C CA . GLY A 1 95 ? 14.274 13.258 -7.957 1.00 53.56 95 GLY A CA 1
ATOM 775 C C . GLY A 1 95 ? 15.148 12.074 -7.512 1.00 53.56 95 GLY A C 1
ATOM 776 O O . GLY A 1 95 ? 15.101 11.632 -6.366 1.00 53.56 95 GLY A O 1
ATOM 777 N N . LEU A 1 96 ? 15.971 11.566 -8.444 1.00 50.44 96 LEU A N 1
ATOM 778 C CA . LEU A 1 96 ? 16.797 10.345 -8.324 1.00 50.44 96 LEU A CA 1
ATOM 779 C C . LEU A 1 96 ? 17.751 10.297 -7.129 1.00 50.44 96 LEU A C 1
ATOM 781 O O . LEU A 1 96 ? 17.941 9.224 -6.562 1.00 50.44 96 LEU A O 1
ATOM 785 N N . ASP A 1 97 ? 18.338 11.426 -6.733 1.00 53.69 97 ASP A N 1
ATOM 786 C CA . ASP A 1 97 ? 19.352 11.442 -5.670 1.00 53.69 97 ASP A CA 1
ATOM 787 C C . ASP A 1 97 ? 18.770 11.040 -4.302 1.00 53.69 97 ASP A C 1
ATOM 789 O O . ASP A 1 97 ? 19.499 10.579 -3.426 1.00 53.69 97 ASP A O 1
ATOM 793 N N . LYS A 1 98 ? 17.440 11.124 -4.142 1.00 53.31 98 LYS A N 1
ATOM 794 C CA . LYS A 1 98 ? 16.707 10.619 -2.973 1.00 53.31 98 LYS A CA 1
ATOM 795 C C . LYS A 1 98 ? 16.223 9.170 -3.120 1.00 53.31 98 LYS A C 1
ATOM 797 O O . LYS A 1 98 ? 16.008 8.511 -2.107 1.00 53.31 98 LYS A O 1
ATOM 802 N N . PHE A 1 99 ? 16.086 8.639 -4.340 1.00 53.69 99 PHE A N 1
ATOM 803 C CA . PHE A 1 99 ? 15.637 7.254 -4.572 1.00 53.69 99 PHE A CA 1
ATOM 804 C C . PHE A 1 99 ? 16.650 6.215 -4.109 1.00 53.69 99 PHE A C 1
ATOM 806 O O . PHE A 1 99 ? 16.267 5.190 -3.548 1.00 53.69 99 PHE A O 1
ATOM 813 N N . CYS A 1 100 ? 17.941 6.503 -4.286 1.00 49.84 100 CYS A N 1
ATOM 814 C CA . CYS A 1 100 ? 19.027 5.662 -3.783 1.00 49.84 100 CYS A CA 1
ATOM 815 C C . CYS A 1 100 ? 19.025 5.538 -2.245 1.00 49.84 100 CYS A C 1
ATOM 817 O O . CYS A 1 100 ? 19.685 4.648 -1.714 1.00 49.84 100 CYS A O 1
ATOM 819 N N . GLY A 1 101 ? 18.294 6.417 -1.544 1.00 51.53 101 GLY A N 1
ATOM 820 C CA . GLY A 1 101 ? 18.137 6.437 -0.091 1.00 51.53 101 GLY A CA 1
ATOM 821 C C . GLY A 1 101 ? 16.754 6.016 0.415 1.00 51.53 101 GLY A C 1
ATOM 822 O O . GLY A 1 101 ? 16.524 6.114 1.619 1.00 51.53 101 GLY A O 1
ATOM 823 N N . ILE A 1 102 ? 15.833 5.561 -0.450 1.00 58.34 102 ILE A N 1
ATOM 824 C CA . ILE A 1 102 ? 14.570 4.987 0.034 1.00 58.34 102 ILE A CA 1
ATOM 825 C C . ILE A 1 102 ? 14.903 3.696 0.776 1.00 58.34 102 ILE A C 1
ATOM 827 O O . ILE A 1 102 ? 15.399 2.728 0.193 1.00 58.34 102 ILE A O 1
ATOM 831 N N . ASP A 1 103 ? 14.624 3.705 2.075 1.00 63.69 103 ASP A N 1
ATOM 832 C CA . ASP A 1 103 ? 14.763 2.538 2.925 1.00 63.69 103 ASP A CA 1
ATOM 833 C C . ASP A 1 103 ? 13.841 1.421 2.412 1.00 63.69 103 ASP A C 1
ATOM 835 O O . ASP A 1 103 ? 12.616 1.563 2.341 1.00 63.69 103 ASP A O 1
ATOM 839 N N . VAL A 1 104 ? 14.462 0.311 2.014 1.00 64.62 104 VAL A N 1
ATOM 840 C CA . VAL A 1 104 ? 13.818 -0.902 1.495 1.00 64.62 104 VAL A CA 1
ATOM 841 C C . VAL A 1 104 ? 12.776 -1.426 2.481 1.00 64.62 104 VAL A C 1
ATOM 843 O O . VAL A 1 104 ? 11.743 -1.939 2.050 1.00 64.62 104 VAL A O 1
ATOM 846 N N . GLU A 1 105 ? 13.020 -1.268 3.784 1.00 64.56 105 GLU A N 1
ATOM 847 C CA . GLU A 1 105 ? 12.086 -1.681 4.830 1.00 64.56 105 GLU A CA 1
ATOM 848 C C . GLU A 1 105 ? 10.811 -0.831 4.783 1.00 64.56 105 GLU A C 1
ATOM 850 O O . GLU A 1 105 ? 9.710 -1.373 4.682 1.00 64.56 105 GLU A O 1
ATOM 855 N N . ARG A 1 106 ? 10.949 0.498 4.701 1.00 68.00 106 ARG A N 1
ATOM 856 C CA . ARG A 1 106 ? 9.810 1.434 4.630 1.00 68.00 106 ARG A CA 1
ATOM 857 C C . ARG A 1 106 ? 9.024 1.306 3.325 1.00 68.00 106 ARG A C 1
ATOM 859 O O . ARG A 1 106 ? 7.808 1.473 3.325 1.00 68.00 106 ARG A O 1
ATOM 866 N N . PHE A 1 107 ? 9.685 0.978 2.212 1.00 76.00 107 PHE A N 1
ATOM 867 C CA . PHE A 1 107 ? 8.991 0.670 0.957 1.00 76.00 107 PHE A CA 1
ATOM 868 C C . PHE A 1 107 ? 8.141 -0.606 1.076 1.00 76.00 107 PHE A C 1
ATOM 870 O O . PHE A 1 107 ? 7.010 -0.650 0.585 1.00 76.00 107 PHE A O 1
ATOM 877 N N . GLY A 1 108 ? 8.663 -1.640 1.745 1.00 75.81 108 GLY A N 1
ATOM 878 C CA . GLY A 1 108 ? 7.957 -2.905 1.962 1.00 75.81 108 GLY A CA 1
ATOM 879 C C . GLY A 1 108 ? 6.661 -2.762 2.769 1.00 75.81 108 GLY A C 1
ATOM 880 O O . GLY A 1 108 ? 5.736 -3.547 2.567 1.00 75.81 108 GLY A O 1
ATOM 881 N N . GLU A 1 109 ? 6.572 -1.744 3.627 1.00 77.25 109 GLU A N 1
ATOM 882 C CA . GLU A 1 109 ? 5.393 -1.433 4.450 1.00 77.25 109 GLU A CA 1
ATOM 883 C C . GLU A 1 109 ? 4.289 -0.665 3.702 1.00 77.25 109 GLU A C 1
ATOM 885 O O . GLU A 1 109 ? 3.156 -0.572 4.185 1.00 77.25 109 GLU A O 1
ATOM 890 N N . LEU A 1 110 ? 4.590 -0.117 2.521 1.00 77.75 110 LEU A N 1
ATOM 891 C CA . LEU A 1 110 ? 3.595 0.551 1.686 1.00 77.75 110 LEU A CA 1
ATOM 892 C C . LEU A 1 110 ? 2.550 -0.448 1.169 1.00 77.75 110 LEU A C 1
ATOM 894 O O . LEU A 1 110 ? 2.835 -1.614 0.898 1.00 77.75 110 LEU A O 1
ATOM 898 N N . ASP A 1 111 ? 1.323 0.026 0.964 1.00 79.31 111 ASP A N 1
ATOM 899 C CA . ASP A 1 111 ? 0.328 -0.759 0.240 1.00 79.31 111 ASP A CA 1
ATOM 900 C C . ASP A 1 111 ? 0.690 -0.883 -1.250 1.00 79.31 111 ASP A C 1
ATOM 902 O O . ASP A 1 111 ? 1.465 -0.100 -1.809 1.00 79.31 111 ASP A O 1
ATOM 906 N N . LYS A 1 112 ? 0.113 -1.891 -1.914 1.00 82.19 112 LYS A N 1
ATOM 907 C CA . LYS A 1 112 ? 0.456 -2.242 -3.301 1.00 82.19 112 LYS A CA 1
ATOM 908 C C . LYS A 1 112 ? 0.236 -1.099 -4.294 1.00 82.19 112 LYS A C 1
ATOM 910 O O . LYS A 1 112 ? 0.967 -1.027 -5.282 1.00 82.19 112 LYS A O 1
ATOM 915 N N . ALA A 1 113 ? -0.750 -0.232 -4.060 1.00 81.31 113 ALA A N 1
ATOM 916 C CA . ALA A 1 113 ? -1.020 0.896 -4.947 1.00 81.31 113 ALA A CA 1
ATOM 917 C C . ALA A 1 113 ? 0.114 1.926 -4.850 1.00 81.31 113 ALA A C 1
ATOM 919 O O . ALA A 1 113 ? 0.719 2.272 -5.866 1.00 81.31 113 ALA A O 1
ATOM 920 N N . CYS A 1 114 ? 0.495 2.317 -3.630 1.00 78.00 114 CYS A N 1
ATOM 921 C CA . CYS A 1 114 ? 1.644 3.195 -3.403 1.00 78.00 114 CYS A CA 1
ATOM 922 C C . CYS A 1 114 ? 2.957 2.599 -3.935 1.00 78.00 114 CYS A C 1
ATOM 924 O O . CYS A 1 114 ? 3.714 3.299 -4.609 1.00 78.00 114 CYS A O 1
ATOM 926 N N . GLN A 1 115 ? 3.212 1.305 -3.703 1.00 84.06 115 GLN A N 1
ATOM 927 C CA . GLN A 1 115 ? 4.392 0.617 -4.248 1.00 84.06 115 GLN A CA 1
ATOM 928 C C . GLN A 1 115 ? 4.436 0.690 -5.778 1.00 84.06 115 GLN A C 1
ATOM 930 O O . GLN A 1 115 ? 5.481 0.993 -6.350 1.00 84.06 115 GLN A O 1
ATOM 935 N N . THR A 1 116 ? 3.300 0.464 -6.442 1.00 85.19 116 THR A N 1
ATOM 936 C CA . THR A 1 116 ? 3.192 0.517 -7.908 1.00 85.19 116 THR A CA 1
ATOM 937 C C . THR A 1 116 ? 3.525 1.910 -8.442 1.00 85.19 116 THR A C 1
ATOM 939 O O . THR A 1 116 ? 4.315 2.026 -9.381 1.00 85.19 116 THR A O 1
ATOM 942 N N . ILE A 1 117 ? 3.003 2.970 -7.815 1.00 83.12 117 ILE A N 1
ATOM 943 C CA . ILE A 1 117 ? 3.285 4.363 -8.203 1.00 83.12 117 ILE A CA 1
ATOM 944 C C . ILE A 1 117 ? 4.781 4.672 -8.068 1.00 83.12 117 ILE A C 1
ATOM 946 O O . ILE A 1 117 ? 5.398 5.202 -8.995 1.00 83.12 117 ILE A O 1
ATOM 950 N N . VAL A 1 118 ? 5.377 4.321 -6.925 1.00 82.38 118 VAL A N 1
ATOM 951 C CA . VAL A 1 118 ? 6.796 4.582 -6.651 1.00 82.38 118 VAL A CA 1
ATOM 952 C C . VAL A 1 118 ? 7.693 3.809 -7.622 1.00 82.38 118 VAL A C 1
ATOM 954 O O . VAL A 1 118 ? 8.637 4.390 -8.154 1.00 82.38 118 VAL A O 1
ATOM 957 N N . LEU A 1 119 ? 7.384 2.541 -7.920 1.00 87.12 119 LEU A N 1
ATOM 958 C CA . LEU A 1 119 ? 8.152 1.736 -8.877 1.00 87.12 119 LEU A CA 1
ATOM 959 C C . LEU A 1 119 ? 8.064 2.284 -10.304 1.00 87.12 119 LEU A C 1
ATOM 961 O O . LEU A 1 119 ? 9.094 2.387 -10.967 1.00 87.12 119 LEU A O 1
ATOM 965 N N . ASN A 1 120 ? 6.873 2.685 -10.761 1.00 87.62 120 ASN A N 1
ATOM 966 C CA . ASN A 1 120 ? 6.703 3.308 -12.077 1.00 87.62 120 ASN A CA 1
ATOM 967 C C . ASN A 1 120 ? 7.561 4.575 -12.200 1.00 87.62 120 ASN A C 1
ATOM 969 O O . ASN A 1 120 ? 8.328 4.713 -13.154 1.00 87.62 120 ASN A O 1
ATOM 973 N N . LYS A 1 121 ? 7.488 5.473 -11.209 1.00 83.62 121 LYS A N 1
ATOM 974 C CA . LYS A 1 121 ? 8.293 6.704 -11.194 1.00 83.62 121 LYS A CA 1
ATOM 975 C C . LYS A 1 121 ? 9.791 6.423 -11.151 1.00 83.62 121 LYS A C 1
ATOM 977 O O . LYS A 1 121 ? 10.542 7.039 -11.903 1.00 83.62 121 LYS A O 1
ATOM 982 N N . ALA A 1 122 ? 10.223 5.490 -10.302 1.00 84.81 122 ALA A N 1
ATOM 983 C CA . ALA A 1 122 ? 11.628 5.115 -10.178 1.00 84.81 122 ALA A CA 1
ATOM 984 C C . ALA A 1 122 ? 12.195 4.605 -11.511 1.00 84.81 122 ALA A C 1
ATOM 986 O O . ALA A 1 122 ? 13.301 4.984 -11.887 1.00 84.81 122 ALA A O 1
ATOM 987 N N . VAL A 1 123 ? 11.424 3.793 -12.243 1.00 88.94 123 VAL A N 1
ATOM 988 C CA . VAL A 1 123 ? 11.815 3.286 -13.565 1.00 88.94 123 VAL A CA 1
ATOM 989 C C . VAL A 1 123 ? 11.908 4.409 -14.596 1.00 88.94 123 VAL A C 1
ATOM 991 O O . VAL A 1 123 ? 12.908 4.476 -15.306 1.00 88.94 123 VAL A O 1
ATOM 994 N N . VAL A 1 124 ? 10.916 5.306 -14.662 1.00 87.56 124 VAL A N 1
ATOM 995 C CA . VAL A 1 124 ? 10.936 6.463 -15.580 1.00 87.56 124 VAL A CA 1
ATOM 996 C C . VAL A 1 124 ? 12.171 7.321 -15.340 1.00 87.56 124 VAL A C 1
ATOM 998 O O . VAL A 1 124 ? 12.941 7.567 -16.263 1.00 87.56 124 VAL A O 1
ATOM 1001 N N . LEU A 1 125 ? 12.411 7.703 -14.088 1.00 84.75 125 LEU A N 1
ATOM 1002 C CA . LEU A 1 125 ? 13.563 8.520 -13.733 1.00 84.75 125 LEU A CA 1
ATOM 1003 C C . LEU A 1 125 ? 14.880 7.798 -14.046 1.00 84.75 125 LEU A C 1
ATOM 1005 O O . LEU A 1 125 ? 15.770 8.391 -14.653 1.00 84.75 125 LEU A O 1
ATOM 1009 N N . ALA A 1 126 ? 15.008 6.518 -13.686 1.00 87.06 126 ALA A N 1
ATOM 1010 C CA . ALA A 1 126 ? 16.201 5.730 -13.988 1.00 87.06 126 ALA A CA 1
ATOM 1011 C C . ALA A 1 126 ? 16.484 5.662 -15.496 1.00 87.06 126 ALA A C 1
ATOM 1013 O O . ALA A 1 126 ? 17.622 5.879 -15.905 1.00 87.06 126 ALA A O 1
ATOM 1014 N N . VAL A 1 127 ? 15.462 5.425 -16.322 1.00 89.12 127 VAL A N 1
ATOM 1015 C CA . VAL A 1 127 ? 15.581 5.439 -17.787 1.00 89.12 127 VAL A CA 1
ATOM 1016 C C . VAL A 1 127 ? 16.003 6.818 -18.302 1.00 89.12 127 VAL A C 1
ATOM 1018 O O . VAL A 1 127 ? 16.939 6.907 -19.097 1.00 89.12 127 VAL A O 1
ATOM 1021 N N . ASP A 1 128 ? 15.386 7.895 -17.813 1.00 87.25 128 ASP A N 1
ATOM 1022 C CA . ASP A 1 128 ? 15.733 9.267 -18.202 1.00 87.25 128 ASP A CA 1
ATOM 1023 C C . ASP A 1 128 ? 17.176 9.632 -17.838 1.00 87.25 128 ASP A C 1
ATOM 1025 O O . ASP A 1 128 ? 17.838 10.367 -18.575 1.00 87.25 128 ASP A O 1
ATOM 1029 N N . LYS A 1 129 ? 17.680 9.129 -16.706 1.00 84.81 129 LYS A N 1
ATOM 1030 C CA . LYS A 1 129 ? 19.073 9.319 -16.292 1.00 84.81 129 LYS A CA 1
ATOM 1031 C C . LYS A 1 129 ? 20.033 8.548 -17.189 1.00 84.81 129 LYS A C 1
ATOM 1033 O O . LYS A 1 129 ? 20.958 9.155 -17.715 1.00 84.81 129 LYS A O 1
ATOM 1038 N N . VAL A 1 130 ? 19.781 7.258 -17.424 1.00 87.19 130 VAL A N 1
ATOM 1039 C CA . VAL A 1 130 ? 20.613 6.432 -18.318 1.00 87.19 130 VAL A CA 1
ATOM 1040 C C . VAL A 1 130 ? 20.707 7.067 -19.707 1.00 87.19 130 VAL A C 1
ATOM 1042 O O . VAL A 1 130 ? 21.800 7.241 -20.236 1.00 87.19 130 VAL A O 1
ATOM 1045 N N . ASN A 1 131 ? 19.576 7.504 -20.264 1.00 88.06 131 ASN A N 1
ATOM 1046 C CA . ASN A 1 131 ? 19.531 8.163 -21.571 1.00 88.06 131 ASN A CA 1
ATOM 1047 C C . ASN A 1 131 ? 20.228 9.537 -21.605 1.00 88.06 131 ASN A C 1
ATOM 1049 O O . ASN A 1 131 ? 20.567 10.024 -22.683 1.00 88.06 131 ASN A O 1
ATOM 1053 N N . ARG A 1 132 ? 20.378 10.204 -20.454 1.00 84.38 132 ARG A N 1
ATOM 1054 C CA . ARG A 1 132 ? 21.066 11.498 -20.333 1.00 84.38 132 ARG A CA 1
ATOM 1055 C C . ARG A 1 132 ? 22.575 11.323 -20.206 1.00 84.38 132 ARG A C 1
ATOM 1057 O O . ARG A 1 132 ? 23.314 12.088 -20.820 1.00 84.38 132 ARG A O 1
ATOM 1064 N N . ASP A 1 133 ? 23.000 10.346 -19.410 1.00 80.12 133 ASP A N 1
ATOM 1065 C CA . ASP A 1 133 ? 24.410 10.060 -19.135 1.00 80.12 133 ASP A CA 1
ATOM 1066 C C . ASP A 1 133 ? 25.098 9.411 -20.354 1.00 80.12 133 ASP A C 1
ATOM 1068 O O . ASP A 1 133 ? 26.285 9.639 -20.588 1.00 80.12 133 ASP A O 1
ATOM 1072 N N . GLU A 1 134 ? 24.341 8.686 -21.187 1.00 70.31 134 GLU A N 1
ATOM 1073 C CA . GLU A 1 134 ? 24.776 8.156 -22.484 1.00 70.31 134 GLU A CA 1
ATOM 1074 C C . GLU A 1 134 ? 24.001 8.833 -23.631 1.00 70.31 134 GLU A C 1
ATOM 1076 O O . GLU A 1 134 ? 22.991 8.296 -24.097 1.00 70.31 134 GLU A O 1
ATOM 1081 N N . PRO A 1 135 ? 24.428 10.026 -24.100 1.00 60.22 135 PRO A N 1
ATOM 1082 C CA . PRO A 1 135 ? 23.753 10.737 -25.178 1.00 60.22 135 PRO A CA 1
ATOM 1083 C C . PRO A 1 135 ? 23.933 9.979 -26.491 1.00 60.22 135 PRO A C 1
ATOM 1085 O O . PRO A 1 135 ? 24.908 10.131 -27.226 1.00 60.22 135 PRO A O 1
ATOM 1088 N N . GLU A 1 136 ? 22.952 9.144 -26.772 1.00 64.19 136 GLU A N 1
ATOM 1089 C CA . GLU A 1 136 ? 22.911 8.272 -27.92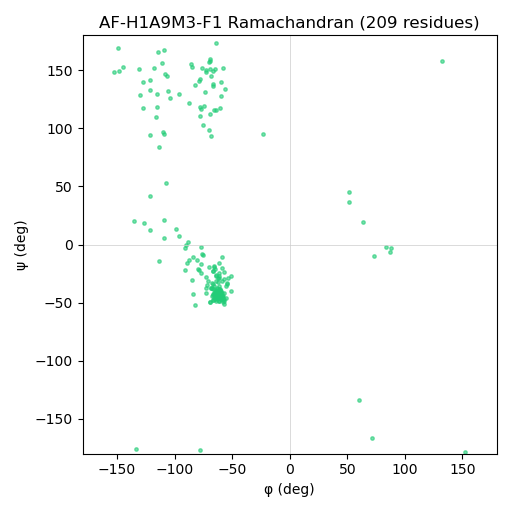1 1.00 64.19 136 GLU A CA 1
ATOM 1090 C C . GLU A 1 136 ? 21.775 8.660 -28.882 1.00 64.19 136 GLU A C 1
ATOM 1092 O O . GLU A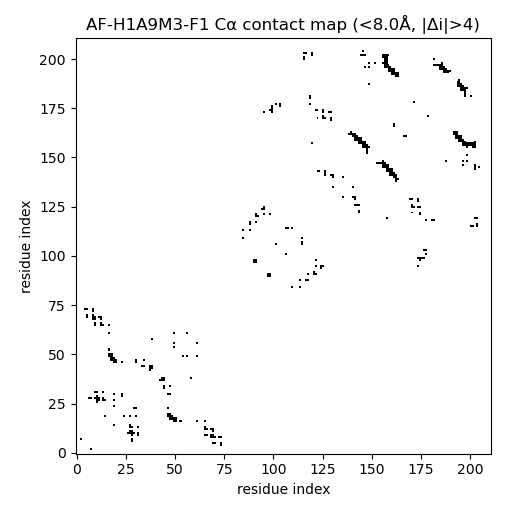 1 136 ? 20.886 9.457 -28.563 1.00 64.19 136 GLU A O 1
ATOM 1097 N N . SER A 1 137 ? 21.816 8.122 -30.105 1.00 67.50 137 SER A N 1
ATOM 1098 C CA . SER A 1 137 ? 20.744 8.320 -31.086 1.00 67.50 137 SER A CA 1
ATOM 1099 C C . SER A 1 137 ? 19.395 7.838 -30.531 1.00 67.50 137 SER A C 1
ATOM 1101 O O . SER A 1 137 ? 19.359 6.892 -29.752 1.00 67.50 137 SER A O 1
ATOM 1103 N N . GLU A 1 138 ? 18.269 8.414 -30.969 1.00 69.31 138 GLU A N 1
ATOM 1104 C CA . GLU A 1 138 ? 16.922 7.970 -30.544 1.00 69.31 138 GLU A CA 1
ATOM 1105 C C . GLU A 1 138 ? 16.693 6.455 -30.707 1.00 69.31 138 GLU A C 1
ATOM 1107 O O . GLU A 1 138 ? 15.926 5.855 -29.968 1.00 69.31 138 GLU A O 1
ATOM 1112 N N . GLN A 1 139 ? 17.386 5.811 -31.649 1.00 67.44 139 GLN A N 1
ATOM 1113 C CA . GLN A 1 139 ? 17.268 4.373 -31.914 1.00 67.44 139 GLN A CA 1
ATOM 1114 C C . GLN A 1 139 ? 17.967 3.489 -30.872 1.00 67.44 139 GLN A C 1
ATOM 1116 O O . GLN A 1 139 ? 17.806 2.270 -30.907 1.00 67.44 139 GLN A O 1
ATOM 1121 N N . THR A 1 140 ? 18.744 4.079 -29.966 1.00 76.88 140 THR A N 1
ATOM 1122 C CA . THR A 1 140 ? 19.512 3.359 -28.946 1.00 76.88 140 THR A CA 1
ATOM 1123 C C . THR A 1 140 ? 19.232 3.869 -27.527 1.00 76.88 140 THR A C 1
ATOM 1125 O O . THR A 1 140 ? 19.970 3.576 -26.588 1.00 76.88 140 THR A O 1
ATOM 1128 N N . LYS A 1 141 ? 18.109 4.577 -27.353 1.00 85.69 141 LYS A N 1
ATOM 1129 C CA . LYS A 1 141 ? 17.574 4.961 -26.046 1.00 85.69 141 LYS A CA 1
ATOM 1130 C C . LYS A 1 141 ? 16.716 3.856 -25.439 1.00 85.69 141 LYS A C 1
ATOM 1132 O O . LYS A 1 141 ? 16.099 3.051 -26.135 1.00 85.69 141 LYS A O 1
ATOM 1137 N N . PHE A 1 142 ? 16.667 3.849 -24.114 1.00 89.81 142 PHE A N 1
ATOM 1138 C CA . PHE A 1 142 ? 15.692 3.085 -23.349 1.00 89.81 142 PHE A CA 1
ATOM 1139 C C . PHE A 1 142 ? 14.351 3.824 -23.355 1.00 89.81 142 PHE A C 1
ATOM 1141 O O . PHE A 1 142 ? 14.326 5.047 -23.204 1.00 89.81 142 PHE A O 1
ATOM 1148 N N . HIS A 1 143 ? 13.234 3.104 -23.464 1.00 89.75 143 HIS A N 1
ATOM 1149 C CA . HIS A 1 143 ? 11.904 3.716 -23.387 1.00 89.75 143 HIS A CA 1
ATOM 1150 C C . HIS A 1 143 ? 11.009 2.985 -22.397 1.00 89.75 143 HIS A C 1
ATOM 1152 O O . HIS A 1 143 ? 10.836 1.772 -22.487 1.00 89.75 143 HIS A O 1
ATOM 1158 N N . VAL A 1 144 ? 10.397 3.731 -21.478 1.00 90.44 144 VAL A N 1
ATOM 1159 C CA . VAL A 1 144 ? 9.329 3.206 -20.621 1.00 90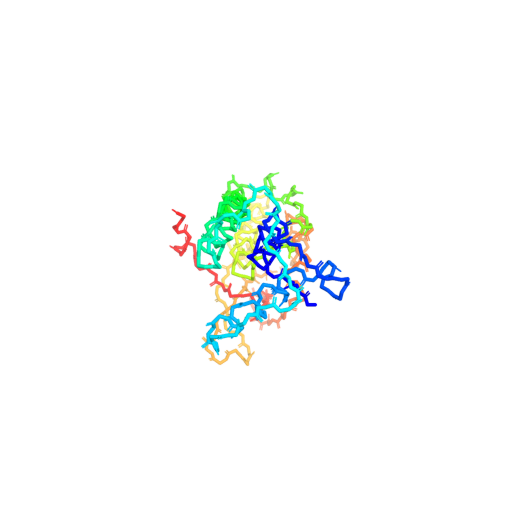.44 144 VAL A CA 1
ATOM 1160 C C . VAL A 1 144 ? 8.008 3.250 -21.379 1.00 90.44 144 VAL A C 1
ATOM 1162 O O . VAL A 1 144 ? 7.712 4.237 -22.054 1.00 90.44 144 VAL A O 1
ATOM 1165 N N . ARG A 1 145 ? 7.203 2.193 -21.274 1.00 87.50 145 ARG A N 1
ATOM 1166 C CA . ARG A 1 145 ? 5.928 2.092 -21.984 1.00 87.50 145 ARG A CA 1
ATOM 1167 C C . ARG A 1 145 ? 4.907 1.221 -21.279 1.00 87.50 145 ARG A C 1
ATOM 1169 O O . ARG A 1 145 ? 5.229 0.164 -20.752 1.00 87.50 145 ARG A O 1
ATOM 1176 N N . SER A 1 146 ? 3.647 1.593 -21.467 1.00 87.44 146 SER A N 1
ATOM 1177 C CA . SER A 1 146 ? 2.510 0.708 -21.235 1.00 87.44 146 SER A CA 1
ATOM 1178 C C . SER A 1 146 ? 2.568 -0.476 -22.208 1.00 87.44 146 SER A C 1
ATOM 1180 O O . SER A 1 146 ? 2.514 -0.292 -23.431 1.00 87.44 146 SER A O 1
ATOM 1182 N N . TYR A 1 147 ? 2.734 -1.694 -21.686 1.00 87.12 147 TYR A N 1
ATOM 1183 C CA . TYR A 1 147 ? 2.840 -2.906 -22.501 1.00 87.12 147 TYR A CA 1
ATOM 1184 C C . TYR A 1 147 ? 1.768 -3.940 -22.165 1.00 87.12 147 TYR A C 1
ATOM 1186 O O . TYR A 1 147 ? 1.565 -4.288 -21.004 1.00 87.12 147 TYR A O 1
ATOM 1194 N N . SER A 1 148 ? 1.119 -4.480 -23.199 1.00 84.56 148 SER A N 1
ATOM 1195 C CA . SER A 1 148 ? 0.236 -5.642 -23.088 1.00 84.56 148 SER A CA 1
ATOM 1196 C C . SER A 1 148 ? 0.908 -6.842 -23.746 1.00 84.56 148 SER A C 1
ATOM 1198 O O . SER A 1 148 ? 0.865 -7.022 -24.962 1.00 84.56 148 SER A O 1
ATOM 1200 N N . GLY A 1 149 ? 1.591 -7.637 -22.928 1.00 74.12 149 GLY A N 1
ATOM 1201 C CA . GLY A 1 149 ? 2.261 -8.856 -23.358 1.00 74.12 149 GLY A CA 1
ATOM 1202 C C . GLY A 1 149 ? 1.311 -10.037 -23.555 1.00 74.12 149 GLY A C 1
ATOM 1203 O O . GLY A 1 149 ? 0.090 -9.963 -23.381 1.00 74.12 149 GLY A O 1
ATOM 1204 N N . ARG A 1 150 ? 1.891 -11.195 -23.882 1.00 74.38 150 ARG A N 1
ATOM 1205 C CA . ARG A 1 150 ? 1.133 -12.444 -24.051 1.00 74.38 150 ARG A CA 1
ATOM 1206 C C . ARG A 1 150 ? 0.397 -12.815 -22.759 1.00 74.38 150 ARG A C 1
ATOM 1208 O O . ARG A 1 150 ? 0.956 -12.719 -21.667 1.00 74.38 150 ARG A O 1
ATOM 1215 N N . PHE A 1 151 ? -0.839 -13.295 -22.902 1.00 72.31 151 PHE A N 1
ATOM 1216 C CA . PHE A 1 151 ? -1.718 -13.712 -21.796 1.00 72.31 151 PHE A CA 1
ATOM 1217 C C . PHE A 1 151 ? -2.137 -12.594 -20.826 1.00 72.31 151 PHE A C 1
ATOM 1219 O O . PHE A 1 151 ? -2.564 -12.877 -19.707 1.00 72.31 151 PHE A O 1
ATOM 1226 N N . MET A 1 152 ? -2.044 -11.325 -21.233 1.00 77.12 152 MET A N 1
ATOM 1227 C CA . MET A 1 152 ? -2.513 -10.205 -20.409 1.00 77.12 152 MET A CA 1
ATOM 1228 C C . MET A 1 152 ? -3.997 -9.866 -20.606 1.00 77.12 152 MET A C 1
ATOM 1230 O O . MET A 1 152 ? -4.573 -9.189 -19.755 1.00 77.12 152 MET A O 1
ATOM 1234 N N . TYR A 1 153 ? -4.635 -10.399 -21.658 1.00 81.38 153 TYR A N 1
ATOM 1235 C CA . TYR A 1 153 ? -6.071 -10.249 -21.950 1.00 81.38 153 TYR A CA 1
ATOM 1236 C C . TYR A 1 153 ? -6.546 -8.784 -21.936 1.00 81.38 153 TYR A C 1
ATOM 1238 O O . TYR A 1 153 ? -7.566 -8.460 -21.339 1.00 81.38 153 TYR A O 1
ATOM 1246 N N . GLY A 1 154 ? -5.775 -7.889 -22.563 1.00 76.12 154 GLY A N 1
ATOM 1247 C CA . GLY A 1 154 ? -6.089 -6.458 -22.641 1.00 76.12 154 GLY A CA 1
ATOM 1248 C C . GLY A 1 154 ? -5.585 -5.619 -21.464 1.00 76.12 154 GLY A C 1
ATOM 1249 O O . GLY A 1 154 ? -5.652 -4.399 -21.537 1.00 76.12 154 GLY A O 1
ATOM 1250 N N . ARG A 1 155 ? -5.028 -6.234 -20.411 1.00 82.00 155 ARG A N 1
ATOM 1251 C CA . ARG A 1 155 ? -4.335 -5.495 -19.344 1.00 82.00 155 ARG A CA 1
ATOM 1252 C C . ARG A 1 155 ? -2.989 -4.972 -19.830 1.00 82.00 155 ARG A C 1
ATOM 1254 O O . ARG A 1 155 ? -2.323 -5.629 -20.637 1.00 82.00 155 ARG A O 1
ATOM 1261 N N . THR A 1 156 ? -2.577 -3.830 -19.303 1.00 87.25 156 THR A N 1
ATOM 1262 C CA . THR A 1 156 ? -1.269 -3.222 -19.549 1.00 87.25 156 THR A CA 1
ATOM 1263 C C . THR A 1 156 ? -0.409 -3.271 -18.294 1.00 87.25 156 THR A C 1
ATOM 1265 O O . THR A 1 156 ? -0.903 -3.428 -17.178 1.00 87.25 156 THR A O 1
ATOM 1268 N N . CYS A 1 157 ? 0.903 -3.217 -18.480 1.00 89.44 157 CYS A N 1
ATOM 1269 C CA . CYS A 1 157 ? 1.857 -3.289 -17.391 1.00 89.44 157 CYS A CA 1
ATOM 1270 C C . CYS A 1 157 ? 3.129 -2.502 -17.670 1.00 89.44 157 CYS A C 1
ATOM 1272 O O . CYS A 1 157 ? 3.411 -2.122 -18.809 1.00 89.44 157 CYS A O 1
ATOM 1274 N N . LEU A 1 158 ? 3.877 -2.383 -16.575 1.00 91.38 158 LEU A N 1
ATOM 1275 C CA . LEU A 1 158 ? 5.298 -2.138 -16.440 1.00 91.38 158 LEU A CA 1
ATOM 1276 C C . LEU A 1 158 ? 6.140 -2.540 -17.660 1.00 91.38 158 LEU A C 1
ATOM 1278 O O . LEU A 1 158 ? 6.487 -3.717 -17.683 1.00 91.38 158 LEU A O 1
ATOM 1282 N N . GLY A 1 159 ? 6.493 -1.681 -18.623 1.00 91.88 159 GLY A N 1
ATOM 1283 C CA . GLY A 1 159 ? 7.348 -2.074 -19.760 1.00 91.88 159 GLY A CA 1
ATOM 1284 C C . GLY A 1 159 ? 8.572 -1.180 -19.982 1.00 91.88 159 GLY A C 1
ATOM 1285 O O . GLY A 1 159 ? 8.468 0.040 -19.895 1.00 91.88 159 GLY A O 1
ATOM 1286 N N . ILE A 1 160 ? 9.721 -1.778 -20.320 1.00 92.31 160 ILE A N 1
ATOM 1287 C CA . ILE A 1 160 ? 10.934 -1.078 -20.775 1.00 92.31 160 ILE A CA 1
ATOM 1288 C C . ILE A 1 160 ? 11.409 -1.690 -22.094 1.00 92.31 160 ILE A C 1
ATOM 1290 O O . ILE A 1 160 ? 11.797 -2.861 -22.140 1.00 92.31 160 ILE A O 1
ATOM 1294 N N . ASP A 1 161 ? 11.424 -0.884 -23.151 1.00 90.81 161 ASP A N 1
ATOM 1295 C CA . ASP A 1 161 ? 12.110 -1.203 -24.398 1.00 90.81 161 ASP A CA 1
ATOM 1296 C C . ASP A 1 161 ? 13.614 -0.964 -24.211 1.00 90.81 161 ASP A C 1
ATOM 1298 O O . ASP A 1 161 ? 14.057 0.152 -23.927 1.00 90.81 161 ASP A O 1
ATOM 1302 N N . VAL A 1 162 ? 14.391 -2.036 -24.355 1.00 89.94 162 VAL A N 1
ATOM 1303 C CA . VAL A 1 162 ? 15.851 -2.051 -24.270 1.00 89.94 162 VAL A CA 1
ATOM 1304 C C . VAL A 1 162 ? 16.430 -2.160 -25.683 1.00 89.94 162 VAL A C 1
ATOM 1306 O O . VAL A 1 162 ? 16.071 -3.083 -26.434 1.00 89.94 162 VAL A O 1
ATOM 1309 N N . PRO A 1 163 ? 17.328 -1.241 -26.069 1.00 86.69 163 PRO A N 1
ATOM 1310 C CA . PRO A 1 163 ? 17.905 -1.220 -27.404 1.00 86.69 163 PRO A CA 1
ATOM 1311 C C . PRO A 1 163 ? 18.847 -2.417 -27.641 1.00 86.69 163 PRO A C 1
ATOM 1313 O O . PRO A 1 163 ? 19.359 -3.018 -26.690 1.00 86.69 163 PRO A O 1
ATOM 1316 N N . PRO A 1 164 ? 19.101 -2.794 -28.908 1.00 83.44 164 PRO A N 1
ATOM 1317 C CA . PRO A 1 164 ? 19.988 -3.906 -29.235 1.00 83.44 164 PRO A CA 1
ATOM 1318 C C . PRO A 1 164 ? 21.388 -3.739 -28.630 1.00 83.44 164 PRO A C 1
ATOM 1320 O O . PRO A 1 164 ? 21.997 -2.680 -28.742 1.00 83.44 164 PRO A O 1
ATOM 1323 N N . GLY A 1 165 ? 21.914 -4.804 -28.022 1.00 81.69 165 GLY A N 1
ATOM 1324 C CA . GLY A 1 165 ? 23.253 -4.806 -27.422 1.00 81.69 165 GLY A CA 1
ATOM 1325 C C . GLY A 1 165 ? 23.330 -4.236 -26.002 1.00 81.69 165 GLY A C 1
ATOM 1326 O O . GLY A 1 165 ? 24.406 -4.284 -25.414 1.00 81.69 165 GLY A O 1
ATOM 1327 N N . LYS A 1 166 ? 22.214 -3.757 -25.437 1.00 85.38 166 LYS A N 1
ATOM 1328 C CA . LYS A 1 166 ? 22.110 -3.345 -24.030 1.00 85.38 166 LYS A CA 1
ATOM 1329 C C . LYS A 1 166 ? 21.249 -4.318 -23.220 1.00 85.38 166 LYS A C 1
ATOM 1331 O O . LYS A 1 166 ? 20.544 -5.165 -23.770 1.00 85.38 166 LYS A O 1
ATOM 1336 N N . ASP A 1 167 ? 21.310 -4.179 -21.902 1.00 87.62 167 ASP A N 1
ATOM 1337 C CA . ASP A 1 167 ? 20.490 -4.905 -20.936 1.00 87.62 167 ASP A CA 1
ATOM 1338 C C . ASP A 1 167 ? 19.905 -3.942 -19.882 1.00 87.62 167 ASP A C 1
ATOM 1340 O O . ASP A 1 167 ? 20.072 -2.724 -19.954 1.00 87.62 167 ASP A O 1
ATOM 1344 N N . LEU A 1 168 ? 19.196 -4.484 -18.888 1.00 89.19 168 LEU A N 1
ATOM 1345 C CA . LEU A 1 168 ? 18.623 -3.691 -17.797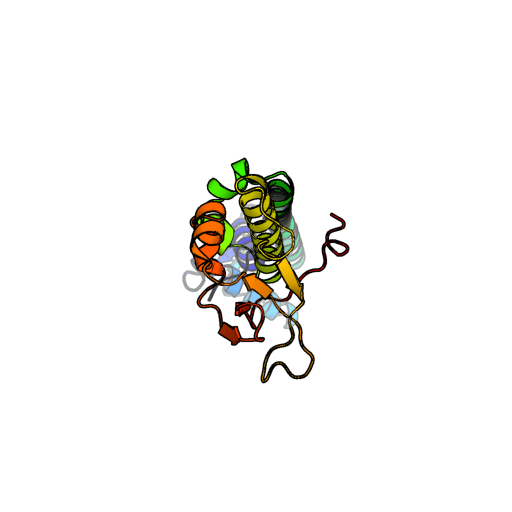 1.00 89.19 168 LEU A CA 1
ATOM 1346 C C . LEU A 1 168 ? 19.646 -3.255 -16.737 1.00 89.19 168 LEU A C 1
ATOM 1348 O O . LEU A 1 168 ? 19.256 -2.560 -15.800 1.00 89.19 168 LEU A O 1
ATOM 1352 N N . SER A 1 169 ? 20.922 -3.639 -16.832 1.00 88.31 169 SER A N 1
ATOM 1353 C CA . SER A 1 169 ? 21.906 -3.427 -15.763 1.00 88.31 169 SER A CA 1
ATOM 1354 C C . SER A 1 169 ? 22.110 -1.941 -15.456 1.00 88.31 169 SER A C 1
ATOM 1356 O O . SER A 1 169 ? 22.189 -1.565 -14.288 1.00 88.31 169 SER A O 1
ATOM 1358 N N . ALA A 1 170 ? 22.106 -1.079 -16.479 1.00 85.94 170 ALA A N 1
ATOM 1359 C CA . ALA A 1 170 ? 22.212 0.373 -16.306 1.00 85.94 170 ALA A CA 1
ATOM 1360 C C . ALA A 1 170 ? 21.009 0.962 -15.542 1.00 85.94 170 ALA A C 1
ATOM 1362 O O . ALA A 1 170 ? 21.175 1.749 -14.606 1.00 85.94 170 ALA A O 1
ATOM 1363 N N . VAL A 1 171 ? 19.793 0.520 -15.884 1.00 87.94 171 VAL A N 1
ATOM 1364 C CA . VAL A 1 171 ? 18.555 0.936 -15.206 1.00 87.94 171 VAL A CA 1
ATOM 1365 C C . VAL A 1 171 ? 18.525 0.401 -13.771 1.00 87.94 171 VAL A C 1
ATOM 1367 O O . VAL A 1 171 ? 18.246 1.152 -12.837 1.00 87.94 171 VAL A O 1
ATOM 1370 N N . ALA A 1 172 ? 18.885 -0.869 -13.571 1.00 87.12 172 ALA A N 1
ATOM 1371 C CA . ALA A 1 172 ? 18.969 -1.496 -12.255 1.00 87.12 172 ALA A CA 1
ATOM 1372 C C . ALA A 1 172 ? 19.979 -0.782 -11.347 1.00 87.12 172 ALA A C 1
ATOM 1374 O O . ALA A 1 172 ? 19.687 -0.534 -10.178 1.00 87.12 172 ALA A O 1
ATOM 1375 N N . SER A 1 173 ? 21.133 -0.388 -11.893 1.00 84.56 173 SER A N 1
ATOM 1376 C CA . SER A 1 173 ? 22.141 0.381 -11.163 1.00 84.56 173 SER A CA 1
ATOM 1377 C C . SER A 1 173 ? 21.620 1.754 -10.732 1.00 84.56 173 SER A C 1
ATOM 1379 O O . SER A 1 173 ? 21.938 2.197 -9.632 1.00 84.56 173 SER A O 1
ATOM 1381 N N . CYS A 1 174 ? 20.811 2.422 -11.561 1.00 83.25 174 CYS A N 1
ATOM 1382 C CA . CYS A 1 174 ? 20.208 3.710 -11.208 1.00 83.25 174 CYS A CA 1
ATOM 1383 C C . CYS A 1 174 ? 19.098 3.576 -10.156 1.00 83.25 174 CYS A C 1
ATOM 1385 O O . CYS A 1 174 ? 18.949 4.453 -9.312 1.00 83.25 174 CYS A O 1
ATOM 1387 N N . MET A 1 175 ? 18.327 2.486 -10.190 1.00 82.44 175 MET A N 1
ATOM 1388 C CA . MET A 1 175 ? 17.267 2.218 -9.210 1.00 82.44 175 MET A CA 1
ATOM 1389 C C . MET A 1 175 ? 17.791 1.674 -7.873 1.00 82.44 175 MET A C 1
ATOM 1391 O O . MET A 1 175 ? 17.092 1.740 -6.859 1.00 82.44 175 MET A O 1
ATOM 1395 N N . GLY A 1 176 ? 18.987 1.082 -7.860 1.00 82.38 176 GLY A N 1
ATOM 1396 C CA . GLY A 1 176 ? 19.569 0.469 -6.672 1.00 82.38 176 GLY A CA 1
ATOM 1397 C C . GLY A 1 176 ? 18.701 -0.665 -6.112 1.00 82.38 176 GLY A C 1
ATOM 1398 O O . GLY A 1 176 ? 18.222 -1.538 -6.838 1.00 82.38 176 GLY A O 1
ATOM 1399 N N . ASN A 1 177 ? 18.485 -0.670 -4.794 1.00 81.94 177 ASN A N 1
ATOM 1400 C CA . ASN A 1 177 ? 17.757 -1.752 -4.122 1.00 81.94 177 ASN A CA 1
ATOM 1401 C C . ASN A 1 177 ? 16.271 -1.844 -4.502 1.00 81.94 177 ASN A C 1
ATOM 1403 O O . ASN A 1 177 ? 15.699 -2.930 -4.388 1.00 81.94 177 ASN A O 1
ATOM 1407 N N . LEU A 1 178 ? 15.657 -0.759 -4.989 1.00 81.31 178 LEU A N 1
ATOM 1408 C CA . LEU A 1 178 ? 14.253 -0.770 -5.412 1.00 81.31 178 LEU A CA 1
ATOM 1409 C C . LEU A 1 178 ? 14.005 -1.702 -6.599 1.00 81.31 178 LEU A C 1
ATOM 1411 O O . LEU A 1 178 ? 12.915 -2.256 -6.727 1.00 81.31 178 LEU A O 1
ATOM 1415 N N . PHE A 1 179 ? 15.031 -1.952 -7.420 1.00 86.25 179 PHE A N 1
ATOM 1416 C CA . PHE A 1 179 ? 14.936 -2.877 -8.547 1.00 86.25 179 PHE A CA 1
ATOM 1417 C C . PHE A 1 179 ? 14.504 -4.289 -8.111 1.00 86.25 179 PHE A C 1
ATOM 1419 O O . PHE A 1 179 ? 13.805 -4.981 -8.845 1.00 86.25 179 PHE A O 1
ATOM 1426 N N . LYS A 1 180 ? 14.839 -4.705 -6.879 1.00 85.56 180 LYS A N 1
ATOM 1427 C CA . LYS A 1 180 ? 14.440 -6.013 -6.328 1.00 85.56 180 LYS A CA 1
ATOM 1428 C C . LYS A 1 180 ? 12.920 -6.161 -6.210 1.00 85.56 180 LYS A C 1
ATOM 1430 O O . LYS A 1 180 ? 12.413 -7.264 -6.391 1.00 85.56 180 LYS A O 1
ATOM 1435 N N . PHE A 1 181 ? 12.201 -5.069 -5.945 1.00 87.12 181 PHE A N 1
ATOM 1436 C CA . PHE A 1 181 ? 10.742 -5.081 -5.810 1.00 87.12 181 PHE A CA 1
ATOM 1437 C C . PHE A 1 181 ? 10.008 -5.156 -7.148 1.00 87.12 181 PHE A C 1
ATOM 1439 O O . PHE A 1 181 ? 8.844 -5.550 -7.165 1.00 87.12 181 PHE A O 1
ATOM 1446 N N . LEU A 1 182 ? 10.679 -4.858 -8.269 1.00 87.38 182 LEU A N 1
ATOM 1447 C CA . LEU A 1 182 ? 10.120 -5.161 -9.587 1.00 87.38 182 LEU A CA 1
ATOM 1448 C C . LEU A 1 182 ? 9.970 -6.680 -9.782 1.00 87.38 182 LEU A C 1
ATOM 1450 O O . LEU A 1 182 ? 9.044 -7.147 -10.440 1.00 87.38 182 LEU A O 1
ATOM 1454 N N . GLY A 1 183 ? 10.861 -7.468 -9.173 1.00 87.75 183 GLY A N 1
ATOM 1455 C CA . GLY A 1 183 ? 10.932 -8.911 -9.373 1.00 87.75 183 GLY A CA 1
ATOM 1456 C C . GLY A 1 183 ? 11.471 -9.278 -10.758 1.00 87.75 183 GLY A C 1
ATOM 1457 O O . GLY A 1 183 ? 12.045 -8.456 -11.474 1.00 87.75 183 GLY A O 1
ATOM 1458 N N . THR A 1 184 ? 11.312 -10.543 -11.146 1.00 88.25 184 THR A N 1
ATOM 1459 C CA . THR A 1 184 ? 11.849 -11.049 -12.417 1.00 88.25 184 THR A CA 1
ATOM 1460 C C . THR A 1 184 ? 11.016 -10.551 -13.606 1.00 88.25 184 THR A C 1
ATOM 1462 O O . THR A 1 184 ? 9.828 -10.886 -13.682 1.00 88.25 184 THR A O 1
ATOM 1465 N N . PRO A 1 185 ? 11.605 -9.796 -14.555 1.00 91.06 185 PRO A N 1
ATOM 1466 C CA . PRO A 1 185 ? 10.891 -9.375 -15.753 1.00 91.06 185 PRO A CA 1
ATOM 1467 C C . PRO A 1 185 ? 10.609 -10.561 -16.673 1.00 91.06 185 PRO A C 1
ATOM 1469 O O . PRO A 1 185 ? 11.384 -11.516 -16.761 1.00 91.06 185 PRO A O 1
ATOM 1472 N N . ARG A 1 186 ? 9.517 -10.465 -17.428 1.00 90.50 186 ARG A N 1
ATOM 1473 C CA . ARG A 1 186 ? 9.326 -11.244 -18.652 1.00 90.50 186 ARG A CA 1
ATOM 1474 C C . ARG A 1 186 ? 9.972 -10.514 -19.819 1.00 90.50 186 ARG A C 1
ATOM 1476 O O . ARG A 1 186 ? 10.108 -9.297 -19.786 1.00 90.50 186 ARG A O 1
ATOM 1483 N N . GLN A 1 187 ? 10.333 -11.264 -20.851 1.00 90.31 187 GLN A N 1
ATOM 1484 C CA . GLN A 1 187 ? 10.979 -10.730 -22.041 1.00 90.31 187 GLN A CA 1
ATOM 1485 C C . GLN A 1 187 ? 10.142 -11.031 -23.287 1.00 90.31 187 GLN A C 1
ATOM 1487 O O . GLN A 1 187 ? 9.574 -12.119 -23.402 1.00 90.31 187 GLN A O 1
ATOM 1492 N N . ASP A 1 188 ? 10.085 -10.084 -24.218 1.00 86.25 188 ASP A N 1
ATOM 1493 C CA . ASP A 1 188 ? 9.629 -10.305 -25.593 1.00 86.25 188 ASP A CA 1
ATOM 1494 C C . ASP A 1 188 ? 10.648 -9.708 -26.579 1.00 86.25 188 ASP A C 1
ATOM 1496 O O . ASP A 1 188 ? 11.360 -8.753 -26.255 1.00 86.25 188 ASP A O 1
ATOM 1500 N N . GLN A 1 189 ? 10.751 -10.278 -27.778 1.00 80.75 189 GLN A N 1
ATOM 1501 C CA . GLN A 1 189 ? 11.657 -9.787 -28.822 1.00 80.75 189 GLN A CA 1
ATOM 1502 C C . GLN A 1 189 ? 10.846 -9.287 -30.012 1.00 80.75 189 GLN A C 1
ATOM 1504 O O . GLN A 1 189 ? 10.148 -10.061 -30.663 1.00 80.75 189 GLN A O 1
ATOM 1509 N N . MET A 1 190 ? 10.974 -7.996 -30.332 1.00 67.19 190 MET A N 1
ATOM 1510 C CA . MET A 1 190 ? 10.208 -7.361 -31.416 1.00 67.19 190 MET A CA 1
ATOM 1511 C C . MET A 1 190 ? 11.060 -6.998 -32.645 1.00 67.19 190 MET A C 1
ATOM 1513 O O . MET A 1 190 ? 10.702 -6.115 -33.420 1.00 67.19 190 MET A O 1
ATOM 1517 N N . GLY A 1 191 ? 12.222 -7.631 -32.828 1.00 65.44 191 GLY A N 1
ATOM 1518 C CA . GLY A 1 191 ? 13.079 -7.447 -34.012 1.00 65.44 191 GLY A CA 1
ATOM 1519 C C . GLY A 1 191 ? 13.842 -6.113 -34.102 1.00 65.44 191 GLY A C 1
ATOM 1520 O O . GLY A 1 191 ? 14.737 -5.998 -34.932 1.00 65.44 191 GLY A O 1
ATOM 1521 N N . LYS A 1 192 ? 13.543 -5.126 -33.244 1.00 65.75 192 LYS A N 1
ATOM 1522 C CA . LYS A 1 192 ? 14.269 -3.839 -33.121 1.00 65.75 192 LYS A CA 1
ATOM 1523 C C . LYS A 1 192 ? 14.837 -3.576 -31.721 1.00 65.75 192 LYS A C 1
ATOM 1525 O O . LYS A 1 192 ? 15.237 -2.463 -31.411 1.00 65.75 192 LYS A O 1
ATOM 1530 N N . GLY A 1 193 ? 14.848 -4.596 -30.875 1.00 76.06 193 GLY A N 1
ATOM 1531 C CA . GLY A 1 193 ? 15.192 -4.486 -29.466 1.00 76.06 193 GLY A CA 1
ATOM 1532 C C . GLY A 1 193 ? 14.482 -5.563 -28.660 1.00 76.06 193 GLY A C 1
ATOM 1533 O O . GLY A 1 193 ? 13.758 -6.408 -29.208 1.00 76.06 193 GLY A O 1
ATOM 1534 N N . THR A 1 194 ? 14.708 -5.515 -27.358 1.00 88.88 194 THR A N 1
ATOM 1535 C CA . THR A 1 194 ? 14.118 -6.429 -26.389 1.00 88.88 194 THR A CA 1
ATOM 1536 C C . THR A 1 194 ? 13.217 -5.638 -25.462 1.00 88.88 194 THR A C 1
ATOM 1538 O O . THR A 1 194 ? 13.670 -4.663 -24.878 1.00 88.88 194 THR A O 1
ATOM 1541 N N . ILE A 1 195 ? 11.975 -6.073 -25.270 1.00 89.88 195 ILE A N 1
ATOM 1542 C CA . ILE A 1 195 ? 11.129 -5.502 -24.224 1.00 89.88 195 ILE A CA 1
ATOM 1543 C C . ILE A 1 195 ? 11.204 -6.366 -22.973 1.00 89.88 195 ILE A C 1
ATOM 1545 O O . ILE A 1 195 ? 11.012 -7.583 -23.031 1.00 89.88 195 ILE A O 1
ATOM 1549 N N . TYR A 1 196 ? 11.458 -5.723 -21.840 1.00 91.94 196 TYR A N 1
ATOM 1550 C CA . TYR A 1 196 ? 11.318 -6.316 -20.518 1.00 91.94 196 TYR A CA 1
ATOM 1551 C C . TYR A 1 196 ? 10.069 -5.757 -19.851 1.00 91.94 196 TYR A C 1
ATOM 1553 O O . TYR A 1 196 ? 9.855 -4.548 -19.860 1.00 91.94 196 TYR A O 1
ATOM 1561 N N . TYR A 1 197 ? 9.231 -6.625 -19.290 1.00 91.56 197 TYR A N 1
ATOM 1562 C CA . TYR A 1 197 ? 7.959 -6.204 -18.714 1.00 91.56 197 TYR A CA 1
ATOM 1563 C C . TYR A 1 197 ? 7.555 -6.990 -17.466 1.00 91.56 197 TYR A C 1
ATOM 1565 O O . TYR A 1 197 ? 7.912 -8.159 -17.300 1.00 91.56 197 TYR A O 1
ATOM 1573 N N . TRP A 1 198 ? 6.765 -6.355 -16.599 1.00 92.06 198 TRP A N 1
ATOM 1574 C CA . TRP A 1 198 ? 6.344 -6.887 -15.300 1.00 92.06 198 TRP A CA 1
ATOM 1575 C C . TRP A 1 198 ? 4.818 -6.967 -15.194 1.00 92.06 198 TRP A C 1
ATOM 1577 O O . TRP A 1 198 ? 4.188 -6.008 -14.762 1.00 92.06 198 TRP A O 1
ATOM 1587 N N . PRO A 1 199 ? 4.196 -8.123 -15.499 1.00 87.75 199 PRO A N 1
ATOM 1588 C CA . PRO A 1 199 ? 2.733 -8.255 -15.556 1.00 87.75 199 PRO A CA 1
ATOM 1589 C C . PRO A 1 199 ? 1.979 -7.925 -14.262 1.00 87.75 199 PRO A C 1
ATOM 1591 O O . PRO A 1 199 ? 0.773 -7.711 -14.303 1.00 87.75 199 PRO A O 1
ATOM 1594 N N . ASN A 1 200 ? 2.672 -7.949 -13.120 1.00 86.44 200 ASN A N 1
ATOM 1595 C CA . ASN A 1 200 ? 2.094 -7.677 -11.803 1.00 86.44 200 ASN A CA 1
ATOM 1596 C C . ASN A 1 200 ? 2.182 -6.198 -11.400 1.00 86.44 200 ASN A C 1
ATOM 1598 O O . ASN A 1 200 ? 1.718 -5.849 -10.319 1.00 86.44 200 ASN A O 1
ATOM 1602 N N . ILE A 1 201 ? 2.803 -5.360 -12.230 1.00 87.25 201 ILE A N 1
ATOM 1603 C CA . ILE A 1 201 ? 2.975 -3.931 -11.990 1.00 87.25 201 ILE A CA 1
ATOM 1604 C C . ILE A 1 201 ? 2.198 -3.219 -13.079 1.00 87.25 201 ILE A C 1
ATOM 1606 O O . ILE A 1 201 ? 2.564 -3.274 -14.250 1.00 87.25 201 ILE A O 1
ATOM 1610 N N . GLU A 1 202 ? 1.098 -2.586 -12.703 1.00 86.12 202 GLU A N 1
ATOM 1611 C CA . GLU A 1 202 ? 0.315 -1.786 -13.634 1.00 86.12 202 GLU A CA 1
ATOM 1612 C C . GLU A 1 202 ? 1.130 -0.563 -14.070 1.00 86.12 202 GLU A C 1
ATOM 1614 O O . GLU A 1 202 ? 1.846 0.031 -13.259 1.00 86.12 202 GLU A O 1
ATOM 1619 N N . GLN A 1 203 ? 1.080 -0.217 -15.359 1.00 78.94 203 GLN A N 1
ATOM 1620 C CA . GLN A 1 203 ? 1.730 1.001 -15.836 1.00 78.94 203 GLN A CA 1
ATOM 1621 C C . GLN A 1 203 ? 0.849 2.188 -15.444 1.00 78.94 203 GLN A C 1
ATOM 1623 O O . GLN A 1 203 ? -0.265 2.305 -15.945 1.00 78.94 203 GLN A O 1
ATOM 1628 N N . CYS A 1 204 ? 1.358 3.079 -14.598 1.00 70.94 204 CYS A N 1
ATOM 1629 C CA . CYS A 1 204 ? 0.700 4.355 -14.329 1.00 70.94 204 CYS A CA 1
ATOM 1630 C C . CYS A 1 204 ? 1.172 5.367 -15.379 1.00 70.94 204 CYS A C 1
ATOM 1632 O O . CYS A 1 204 ? 2.380 5.593 -15.510 1.00 70.94 204 CYS A O 1
ATOM 1634 N N . GLU A 1 205 ? 0.258 5.961 -16.149 1.00 56.84 205 GLU A N 1
ATOM 1635 C CA . GLU A 1 205 ? 0.630 7.059 -17.040 1.00 56.84 205 GLU A CA 1
ATOM 1636 C C . GLU A 1 205 ? 1.004 8.289 -16.204 1.00 56.84 205 GLU A C 1
ATOM 1638 O O . GLU A 1 205 ? 0.441 8.554 -15.143 1.00 56.84 205 GLU A O 1
ATOM 1643 N N . SER A 1 206 ? 1.977 9.064 -16.680 1.00 47.22 206 SER A N 1
ATOM 1644 C CA . SER A 1 206 ? 2.505 10.255 -15.999 1.00 47.22 206 SER A CA 1
ATOM 1645 C C . SER A 1 206 ? 1.458 11.346 -15.723 1.00 47.22 206 SER A C 1
ATOM 1647 O O . SER A 1 206 ? 1.743 12.273 -14.971 1.00 47.22 206 SER A O 1
ATOM 1649 N N . HIS A 1 207 ? 0.255 11.227 -16.295 1.00 41.00 207 HIS A N 1
ATOM 1650 C CA . HIS A 1 207 ? -0.871 12.140 -16.092 1.00 41.00 207 HIS A CA 1
ATOM 1651 C C . HIS A 1 207 ? -1.769 11.749 -14.906 1.00 41.00 207 HIS A C 1
ATOM 1653 O O . HIS A 1 207 ? -2.499 12.601 -14.408 1.00 41.00 207 HIS A O 1
ATOM 1659 N N . ASP A 1 208 ? -1.670 10.514 -14.403 1.00 37.53 208 ASP A N 1
ATOM 1660 C CA . ASP A 1 208 ? -2.490 10.027 -13.281 1.00 37.53 208 ASP A CA 1
ATOM 1661 C C . ASP A 1 208 ? -1.862 10.303 -11.910 1.00 37.53 208 ASP A C 1
ATOM 1663 O O . ASP A 1 208 ? -2.415 9.934 -10.876 1.00 37.53 208 ASP A O 1
ATOM 1667 N N . VAL A 1 209 ? -0.707 10.975 -11.878 1.00 39.97 209 VAL A N 1
ATOM 1668 C CA . VAL A 1 209 ? -0.070 11.409 -10.631 1.00 39.97 209 VAL A CA 1
ATOM 1669 C C . VAL A 1 209 ? -0.203 12.917 -10.458 1.00 39.97 209 VAL A C 1
ATOM 1671 O O . VAL A 1 209 ? 0.779 13.626 -10.245 1.00 39.97 209 VAL A O 1
ATOM 1674 N N . ALA A 1 210 ? -1.439 13.405 -10.550 1.00 31.08 210 ALA A N 1
ATOM 1675 C CA . ALA A 1 210 ? -1.813 14.617 -9.838 1.00 31.08 210 ALA A CA 1
ATOM 1676 C C . ALA A 1 210 ? -1.839 14.265 -8.341 1.00 31.08 210 ALA A C 1
ATOM 1678 O O . ALA A 1 210 ? -2.769 13.613 -7.867 1.00 31.08 210 ALA A O 1
ATOM 1679 N N . LEU A 1 211 ? -0.746 14.602 -7.649 1.00 35.44 211 LEU A N 1
ATOM 1680 C CA . LEU A 1 211 ? -0.718 14.721 -6.190 1.00 35.44 211 LEU A CA 1
ATOM 1681 C C . LEU A 1 211 ? -1.633 15.869 -5.756 1.00 35.44 211 LEU A C 1
ATOM 1683 O O . LEU A 1 211 ? -1.566 16.933 -6.417 1.00 35.44 211 LEU A O 1
#

Organism: Photobacterium damselae subsp. damselae (NCBI:txid85581)